Protein AF-A7RJ99-F1 (afdb_monomer_lite)

pLDDT: mean 75.1, std 18.75, range [33.06, 98.44]

Structure (mmCIF, N/CA/C/O backbone):
data_AF-A7RJ99-F1
#
_entry.id   AF-A7RJ99-F1
#
loop_
_atom_site.group_PDB
_atom_site.id
_atom_site.type_symbol
_atom_site.label_atom_id
_atom_site.label_alt_id
_atom_site.label_comp_id
_atom_site.label_asym_id
_atom_site.label_entity_id
_atom_site.label_seq_id
_atom_site.pdbx_PDB_ins_code
_atom_site.Cartn_x
_atom_site.Cartn_y
_atom_site.Cartn_z
_atom_site.occupancy
_atom_site.B_iso_or_equiv
_atom_site.auth_seq_id
_atom_site.auth_comp_id
_atom_site.auth_asym_id
_atom_site.auth_atom_id
_atom_site.pdbx_PDB_model_num
ATOM 1 N N . MET A 1 1 ? 39.517 -3.149 -23.459 1.00 53.41 1 MET A N 1
ATOM 2 C CA . MET A 1 1 ? 39.182 -4.092 -22.369 1.00 53.41 1 MET A CA 1
ATOM 3 C C . MET A 1 1 ? 38.820 -3.338 -21.094 1.00 53.41 1 MET A C 1
ATOM 5 O O . MET A 1 1 ? 37.701 -3.529 -20.648 1.00 53.41 1 MET A O 1
ATOM 9 N N . ALA A 1 2 ? 39.640 -2.380 -20.640 1.00 52.75 2 ALA A N 1
ATOM 10 C CA . ALA A 1 2 ? 39.378 -1.543 -19.456 1.00 52.75 2 ALA A CA 1
ATOM 11 C C . ALA A 1 2 ? 37.960 -0.922 -19.361 1.00 52.75 2 ALA A C 1
ATOM 13 O O . ALA A 1 2 ? 37.293 -1.088 -18.353 1.00 52.75 2 ALA A O 1
ATOM 14 N N . GLN A 1 3 ? 37.424 -0.315 -20.432 1.00 50.78 3 GLN A N 1
ATOM 15 C CA . GLN A 1 3 ? 36.063 0.264 -20.407 1.00 50.78 3 GLN A CA 1
ATOM 16 C C . GLN A 1 3 ? 34.930 -0.765 -20.209 1.00 50.78 3 GLN A C 1
ATOM 18 O O . GLN A 1 3 ? 33.872 -0.420 -19.690 1.00 50.78 3 GLN A O 1
ATOM 23 N N . LYS A 1 4 ? 35.125 -2.026 -20.626 1.00 51.34 4 LYS A N 1
ATOM 24 C CA . LYS A 1 4 ? 34.137 -3.099 -20.410 1.00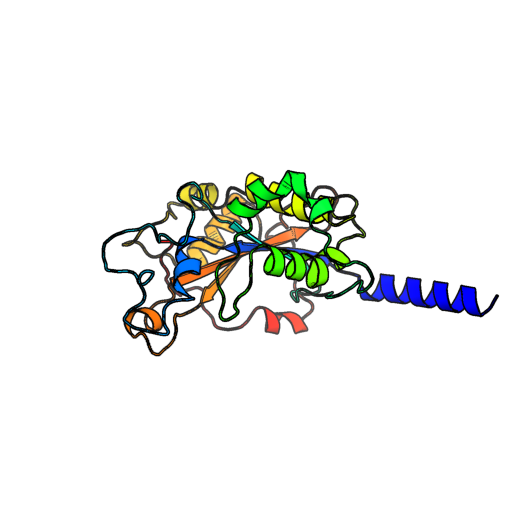 51.34 4 LYS A CA 1
ATOM 25 C C . LYS A 1 4 ? 34.229 -3.664 -18.990 1.00 51.34 4 LYS A C 1
ATOM 27 O O . LYS A 1 4 ? 33.196 -4.003 -18.426 1.00 51.34 4 LYS A O 1
ATOM 32 N N . GLU A 1 5 ? 35.429 -3.726 -18.415 1.00 52.91 5 GLU A N 1
ATOM 33 C CA . GLU A 1 5 ? 35.635 -4.089 -17.006 1.00 52.91 5 GLU A CA 1
ATOM 34 C C . GLU A 1 5 ? 35.099 -3.015 -16.057 1.00 52.91 5 GLU A C 1
ATOM 36 O O . GLU A 1 5 ? 34.458 -3.358 -15.071 1.00 52.91 5 GLU A O 1
ATOM 41 N N . ASP A 1 6 ? 35.259 -1.729 -16.378 1.00 62.94 6 ASP A N 1
ATOM 42 C CA . ASP A 1 6 ? 34.694 -0.634 -15.580 1.00 62.94 6 ASP A CA 1
ATOM 43 C C . ASP A 1 6 ? 33.160 -0.643 -15.598 1.00 62.94 6 ASP A C 1
ATOM 45 O O . ASP A 1 6 ? 32.528 -0.525 -14.549 1.00 62.94 6 ASP A O 1
ATOM 49 N N . ALA A 1 7 ? 32.544 -0.865 -16.765 1.00 55.44 7 ALA A N 1
ATOM 50 C CA . ALA A 1 7 ? 31.091 -1.002 -16.877 1.00 55.44 7 ALA A CA 1
ATOM 51 C C . ALA A 1 7 ? 30.565 -2.243 -16.133 1.00 55.44 7 ALA A C 1
ATOM 53 O O . ALA A 1 7 ? 29.539 -2.172 -15.456 1.00 55.44 7 ALA A O 1
ATOM 54 N N . PHE A 1 8 ? 31.283 -3.366 -16.213 1.00 63.97 8 PHE A N 1
ATOM 55 C CA . PHE A 1 8 ? 30.951 -4.588 -15.482 1.00 63.97 8 PHE A CA 1
ATOM 56 C C . PHE A 1 8 ? 31.076 -4.391 -13.965 1.00 63.97 8 PHE A C 1
ATOM 58 O O . PHE A 1 8 ? 30.149 -4.701 -13.226 1.00 63.97 8 PHE A O 1
ATOM 65 N N . ASN A 1 9 ? 32.162 -3.784 -13.489 1.00 56.41 9 ASN A N 1
ATOM 66 C CA . ASN A 1 9 ? 32.371 -3.506 -12.069 1.00 56.41 9 ASN A CA 1
ATOM 67 C C . ASN A 1 9 ? 31.375 -2.471 -11.522 1.00 56.41 9 ASN A C 1
ATOM 69 O O . ASN A 1 9 ? 30.935 -2.589 -10.380 1.00 56.41 9 ASN A O 1
ATOM 73 N N . MET A 1 10 ? 30.974 -1.485 -12.328 1.00 57.19 10 MET A N 1
ATOM 74 C CA . MET A 1 10 ? 29.911 -0.540 -11.977 1.00 57.19 10 MET A CA 1
ATOM 75 C C . MET A 1 10 ? 28.544 -1.235 -11.892 1.00 57.19 10 MET A C 1
ATOM 77 O O . MET A 1 10 ? 27.772 -0.956 -10.976 1.00 57.19 10 MET A O 1
ATOM 81 N N . HIS A 1 11 ? 28.269 -2.189 -12.787 1.00 56.75 11 HIS A N 1
ATOM 82 C CA . HIS A 1 11 ? 27.070 -3.024 -12.735 1.00 56.75 11 HIS A CA 1
ATOM 83 C C . HIS A 1 11 ? 27.046 -3.926 -11.490 1.00 56.75 11 HIS A C 1
ATOM 85 O O . HIS A 1 11 ? 26.038 -3.964 -10.793 1.00 56.75 11 HIS A O 1
ATOM 91 N N . ILE A 1 12 ? 28.163 -4.574 -11.137 1.00 56.34 12 ILE A N 1
ATOM 92 C CA . ILE A 1 12 ? 28.269 -5.383 -9.912 1.00 56.34 12 ILE A CA 1
ATOM 93 C C . ILE A 1 12 ? 28.088 -4.523 -8.651 1.00 56.34 12 ILE A C 1
ATOM 95 O O . ILE A 1 12 ? 27.330 -4.903 -7.764 1.00 56.34 12 ILE A O 1
ATOM 99 N N . ARG A 1 13 ? 28.696 -3.330 -8.584 1.00 55.78 13 ARG A N 1
ATOM 100 C CA . ARG A 1 13 ? 28.506 -2.398 -7.453 1.00 55.78 13 ARG A CA 1
ATOM 101 C C . ARG A 1 13 ? 27.066 -1.902 -7.335 1.00 55.78 13 ARG A C 1
ATOM 103 O O . ARG A 1 13 ? 26.570 -1.771 -6.222 1.00 55.78 13 ARG A O 1
ATOM 110 N N . SER A 1 14 ? 26.397 -1.669 -8.464 1.00 56.09 14 SER A N 1
ATOM 111 C CA . SER A 1 14 ? 24.962 -1.369 -8.505 1.00 56.09 14 SER A CA 1
ATOM 112 C C . SER A 1 14 ? 24.141 -2.545 -7.962 1.00 56.09 14 SER A C 1
ATOM 114 O O . SER A 1 14 ? 23.307 -2.367 -7.084 1.00 56.09 14 SER A O 1
ATOM 116 N N . LEU A 1 15 ? 24.415 -3.781 -8.383 1.00 55.66 15 LEU A N 1
ATOM 117 C CA . LEU A 1 15 ? 23.724 -4.963 -7.849 1.00 55.66 15 LEU A CA 1
ATOM 118 C C . LEU A 1 15 ? 23.954 -5.160 -6.338 1.00 55.66 15 LEU A C 1
ATOM 120 O O . LEU A 1 15 ? 23.058 -5.617 -5.631 1.00 55.66 15 LEU A O 1
ATOM 124 N N . GLU A 1 16 ? 25.126 -4.791 -5.816 1.00 57.44 16 GLU A N 1
ATOM 125 C CA . GLU A 1 16 ? 25.418 -4.841 -4.379 1.00 57.44 16 GLU A CA 1
ATOM 126 C C . GLU A 1 16 ? 24.746 -3.719 -3.575 1.00 57.44 16 GLU A C 1
ATOM 128 O O . GLU A 1 16 ? 24.306 -3.979 -2.453 1.00 57.44 16 GLU A O 1
ATOM 133 N N . SER A 1 17 ? 24.600 -2.511 -4.136 1.00 55.28 17 SER A N 1
ATOM 134 C CA . SER A 1 17 ? 23.873 -1.401 -3.495 1.00 55.28 17 SER A CA 1
ATOM 135 C C . SER A 1 17 ? 22.357 -1.602 -3.461 1.00 55.28 17 SER A C 1
ATOM 137 O O . SER A 1 17 ? 21.668 -0.915 -2.713 1.00 55.28 17 SER A O 1
ATOM 139 N N . HIS A 1 18 ? 21.839 -2.549 -4.247 1.00 64.44 18 HIS A N 1
ATOM 140 C CA . HIS A 1 18 ? 20.417 -2.874 -4.322 1.00 64.44 18 HIS A CA 1
ATOM 141 C C . HIS A 1 18 ? 20.026 -4.127 -3.530 1.00 64.44 18 HIS A C 1
ATOM 143 O O . HIS A 1 18 ? 18.952 -4.676 -3.742 1.00 64.44 18 HIS A O 1
ATOM 149 N N . LYS A 1 19 ? 20.866 -4.615 -2.609 1.00 79.88 19 LYS A N 1
ATOM 150 C CA . LYS A 1 19 ? 20.480 -5.738 -1.744 1.00 79.88 19 LYS A CA 1
ATOM 151 C C . LYS A 1 19 ? 19.449 -5.291 -0.706 1.00 79.88 19 LYS A C 1
ATOM 153 O O . LYS A 1 19 ? 19.743 -4.421 0.103 1.00 79.88 19 LYS A O 1
ATOM 158 N N . TRP A 1 20 ? 18.289 -5.943 -0.707 1.00 87.19 20 TRP A N 1
ATOM 159 C CA . TRP A 1 20 ? 17.203 -5.754 0.260 1.00 87.19 20 TRP A CA 1
ATOM 160 C C . TRP A 1 20 ? 16.723 -7.075 0.863 1.00 87.19 20 TRP A C 1
ATOM 162 O O . TRP A 1 20 ? 16.973 -8.143 0.306 1.00 87.19 20 TRP A O 1
ATOM 172 N N . ASP A 1 21 ? 16.074 -7.023 2.024 1.00 82.25 21 ASP A N 1
ATOM 173 C CA . ASP A 1 21 ? 15.821 -8.214 2.848 1.00 82.25 21 ASP A CA 1
ATOM 174 C C . ASP A 1 21 ? 14.373 -8.717 2.704 1.00 82.25 21 ASP A C 1
ATOM 176 O O . ASP A 1 21 ? 14.123 -9.918 2.583 1.00 82.25 21 ASP A O 1
ATOM 180 N N . TYR A 1 22 ? 13.414 -7.794 2.648 1.00 85.81 22 TYR A N 1
ATOM 181 C CA . TYR A 1 22 ? 11.978 -8.074 2.585 1.00 85.81 22 TYR A CA 1
ATOM 182 C C . TYR A 1 22 ? 11.221 -6.922 1.918 1.00 85.81 22 TYR A C 1
ATOM 184 O O . TYR A 1 22 ? 11.762 -5.831 1.737 1.00 85.81 22 TYR A O 1
ATOM 192 N N . PHE A 1 23 ? 9.956 -7.147 1.565 1.00 89.38 23 PHE A N 1
ATOM 193 C CA . PHE A 1 23 ? 9.059 -6.058 1.198 1.00 89.38 23 PHE A CA 1
ATOM 194 C C . PHE A 1 23 ? 8.279 -5.561 2.410 1.00 89.38 23 PHE A C 1
ATOM 196 O O . PHE A 1 23 ? 7.744 -6.355 3.188 1.00 89.38 23 PHE A O 1
ATOM 203 N N . VAL A 1 24 ? 8.116 -4.246 2.507 1.00 89.75 24 VAL A N 1
ATOM 204 C CA . VAL A 1 24 ? 6.994 -3.648 3.230 1.00 89.75 24 VAL A CA 1
ATOM 205 C C . VAL A 1 24 ? 5.822 -3.543 2.261 1.00 89.75 24 VAL A C 1
ATOM 207 O O . VAL A 1 24 ? 5.891 -2.853 1.246 1.00 89.75 24 VAL A O 1
ATOM 210 N N . PHE A 1 25 ? 4.746 -4.251 2.578 1.00 91.50 25 PHE A N 1
ATOM 211 C CA . PHE A 1 25 ? 3.479 -4.208 1.866 1.00 91.50 25 PHE A CA 1
ATOM 212 C C . PHE A 1 25 ? 2.500 -3.321 2.624 1.00 91.50 25 PHE A C 1
ATOM 214 O O . PHE A 1 25 ? 2.010 -3.685 3.695 1.00 91.50 25 PHE A O 1
ATOM 221 N N . SER A 1 26 ? 2.255 -2.132 2.087 1.00 89.75 26 SER A N 1
ATOM 222 C CA . SER A 1 26 ? 1.525 -1.068 2.765 1.00 89.75 26 SER A CA 1
ATOM 223 C C . SER A 1 26 ? 0.136 -0.894 2.156 1.00 89.75 26 SER A C 1
ATOM 225 O O . SER A 1 26 ? -0.024 -0.871 0.933 1.00 89.75 26 SER A O 1
ATOM 227 N N . GLN A 1 27 ? -0.877 -0.799 3.016 1.00 90.62 27 GLN A N 1
ATOM 228 C CA . GLN A 1 27 ? -2.284 -0.678 2.650 1.00 90.62 27 GLN A CA 1
ATOM 229 C C . GLN A 1 27 ? -2.961 0.457 3.428 1.00 90.62 27 GLN A C 1
ATOM 231 O O . GLN A 1 27 ? -2.702 0.659 4.617 1.00 90.62 27 GLN A O 1
ATOM 236 N N . TRP A 1 28 ? -3.875 1.159 2.762 1.00 84.88 28 TRP A N 1
ATOM 237 C CA . TRP A 1 28 ? -4.718 2.207 3.332 1.00 84.88 28 TRP A CA 1
ATOM 238 C C . TRP A 1 28 ? -6.148 1.736 3.505 1.00 84.88 28 TRP A C 1
ATOM 240 O O . TRP A 1 28 ? -6.634 0.893 2.750 1.00 84.88 28 TRP A O 1
ATOM 250 N N . TRP A 1 29 ? -6.835 2.344 4.465 1.00 84.88 29 TRP A N 1
ATOM 251 C CA . TRP A 1 29 ? -8.284 2.369 4.472 1.00 84.88 29 TRP A CA 1
ATOM 252 C C . TRP A 1 29 ? -8.771 3.606 3.689 1.00 84.88 29 TRP A C 1
ATOM 254 O O . TRP A 1 29 ? -8.568 4.732 4.156 1.00 84.88 29 TRP A O 1
ATOM 264 N N . PRO A 1 30 ? -9.391 3.429 2.505 1.00 81.25 30 PRO A N 1
ATOM 265 C CA . PRO A 1 30 ? -9.805 4.517 1.614 1.00 81.25 30 PRO A CA 1
ATOM 266 C C . PRO A 1 30 ? -10.570 5.661 2.276 1.00 81.25 30 PRO A C 1
ATOM 268 O O . PRO A 1 30 ? -10.277 6.832 2.031 1.00 81.25 30 PRO A O 1
ATOM 271 N N . GLN A 1 31 ? -11.540 5.330 3.133 1.00 76.94 31 GLN A N 1
ATOM 272 C CA . GLN A 1 31 ? -12.421 6.328 3.742 1.00 76.94 31 GLN A CA 1
ATOM 273 C C . GLN A 1 31 ? -11.646 7.261 4.669 1.00 76.94 31 GLN A C 1
ATOM 275 O O . GLN A 1 31 ? -11.878 8.468 4.662 1.00 76.94 31 GLN A O 1
ATOM 280 N N . SER A 1 32 ? -10.664 6.726 5.397 1.00 72.25 32 SER A N 1
ATOM 281 C CA . SER A 1 32 ? -9.770 7.536 6.215 1.00 72.25 32 SER A CA 1
ATOM 282 C C . SER A 1 32 ? -8.890 8.451 5.365 1.00 72.25 32 SER A C 1
ATOM 284 O O . SER A 1 32 ? -8.652 9.597 5.737 1.00 72.25 32 SER A O 1
ATOM 286 N N . GLN A 1 33 ? -8.360 7.966 4.238 1.00 71.50 33 GLN A N 1
ATOM 287 C CA . GLN A 1 33 ? -7.415 8.733 3.416 1.00 71.50 33 GLN A CA 1
ATOM 288 C C . GLN A 1 33 ? -8.087 9.931 2.737 1.00 71.50 33 GLN A C 1
ATOM 290 O O . GLN A 1 33 ? -7.519 11.021 2.670 1.00 71.50 33 GLN A O 1
ATOM 295 N N . CYS A 1 34 ? -9.346 9.747 2.344 1.00 67.00 34 CYS A N 1
ATOM 296 C CA . CYS A 1 34 ? -10.254 10.794 1.892 1.00 67.00 34 CYS A CA 1
ATOM 297 C C . CYS A 1 34 ? -10.365 11.999 2.844 1.00 67.00 34 CYS A C 1
ATOM 299 O O . CYS A 1 34 ? -10.624 13.118 2.401 1.00 67.00 34 CYS A O 1
ATOM 301 N N . TYR A 1 35 ? -10.117 11.795 4.138 1.00 59.72 35 TYR A N 1
ATOM 302 C CA . TYR A 1 35 ? -10.168 12.838 5.154 1.00 59.72 35 TYR A CA 1
ATOM 303 C C . TYR A 1 35 ? -9.055 13.895 4.972 1.00 59.72 35 TYR A C 1
ATOM 305 O O . TYR A 1 35 ? -9.279 15.096 5.139 1.00 59.72 35 TYR A O 1
ATOM 313 N N . TYR A 1 36 ? -7.836 13.475 4.615 1.00 53.66 36 TYR A N 1
ATOM 314 C CA . TYR A 1 36 ? -6.621 14.280 4.819 1.00 53.66 36 TYR A CA 1
ATOM 315 C C . TYR A 1 36 ? -6.455 15.464 3.846 1.00 53.66 36 TYR A C 1
ATOM 317 O O . TYR A 1 36 ? -5.706 16.399 4.132 1.00 53.66 36 TYR A O 1
ATOM 325 N N . ARG A 1 37 ? -7.195 15.491 2.731 1.00 51.50 37 ARG A N 1
ATOM 326 C CA . ARG A 1 37 ? -7.186 16.625 1.792 1.00 51.50 37 ARG A CA 1
ATOM 327 C C . ARG A 1 37 ? -7.903 17.868 2.342 1.00 51.50 37 ARG A C 1
ATOM 329 O O . ARG A 1 37 ? -7.509 18.993 2.040 1.00 51.50 37 ARG A O 1
ATOM 336 N N . ASN A 1 38 ? -8.944 17.689 3.156 1.00 50.09 38 ASN A N 1
ATOM 337 C CA . ASN A 1 38 ? -10.028 18.680 3.251 1.00 50.09 38 ASN A CA 1
ATOM 338 C C . ASN A 1 38 ? -10.002 19.555 4.518 1.00 50.09 38 ASN A C 1
ATOM 340 O O . ASN A 1 38 ? -10.947 20.291 4.783 1.00 50.09 38 ASN A O 1
ATOM 344 N N . GLY A 1 39 ? -8.912 19.536 5.291 1.00 46.97 39 GLY A N 1
ATOM 345 C CA . GLY A 1 39 ? -8.765 20.362 6.500 1.00 46.97 39 GLY A CA 1
ATOM 346 C C . GLY A 1 39 ? -8.304 21.809 6.257 1.00 46.97 39 GLY A C 1
ATOM 347 O O . GLY A 1 39 ? -7.940 22.494 7.213 1.00 46.97 39 GLY A O 1
ATOM 348 N N . GLN A 1 40 ? -8.237 22.276 5.000 1.00 45.47 40 GLN A N 1
ATOM 349 C CA . GLN A 1 40 ? -7.699 23.608 4.671 1.00 45.47 40 GLN A CA 1
ATOM 350 C C . GLN A 1 40 ? -8.763 24.707 4.518 1.00 45.47 40 GLN A C 1
ATOM 352 O O . GLN A 1 40 ? -8.441 25.872 4.756 1.00 45.47 40 GLN A O 1
ATOM 357 N N . THR A 1 41 ? -10.017 24.378 4.185 1.00 49.38 41 THR A N 1
ATOM 358 C CA . THR A 1 41 ? -11.104 25.366 4.027 1.00 49.38 41 THR A CA 1
ATOM 359 C C . THR A 1 41 ? -12.437 24.826 4.543 1.00 49.38 41 THR A C 1
ATOM 361 O O . THR A 1 41 ? -12.797 23.692 4.243 1.00 49.38 41 THR A O 1
ATOM 364 N N . MET A 1 42 ? -13.200 25.644 5.281 1.00 48.53 42 MET A N 1
ATOM 365 C CA . MET A 1 42 ? -14.490 25.234 5.862 1.00 48.53 42 MET A CA 1
ATOM 366 C C . MET A 1 42 ? -15.598 24.949 4.832 1.00 48.53 42 MET A C 1
ATOM 368 O O . MET A 1 42 ? -16.554 24.266 5.196 1.00 48.53 42 MET A O 1
ATOM 372 N N . ASP A 1 43 ? -15.436 25.414 3.589 1.00 50.19 43 ASP A N 1
ATOM 373 C CA . ASP A 1 43 ? -16.423 25.355 2.497 1.00 50.19 43 ASP A CA 1
ATOM 374 C C . ASP A 1 43 ? -16.248 24.150 1.551 1.00 50.19 43 ASP A C 1
ATOM 376 O O . ASP A 1 43 ? -16.804 24.131 0.451 1.00 50.19 43 ASP A O 1
ATOM 380 N N . ASP A 1 44 ? -15.447 23.146 1.923 1.00 52.16 44 ASP A N 1
ATOM 381 C CA . ASP A 1 44 ? -15.183 22.024 1.020 1.00 52.16 44 ASP A CA 1
ATOM 382 C C . ASP A 1 44 ? -16.331 21.000 1.017 1.00 52.16 44 ASP A C 1
ATOM 384 O O . ASP A 1 44 ? -16.715 20.456 2.052 1.00 52.16 44 ASP A O 1
ATOM 388 N N . LYS A 1 45 ? -16.842 20.683 -0.177 1.00 47.56 45 LYS A N 1
ATOM 389 C CA . LYS A 1 45 ? -17.933 19.721 -0.410 1.00 47.56 45 LYS A CA 1
ATOM 390 C C . LYS A 1 45 ? -17.589 18.279 -0.019 1.00 47.56 45 LYS A C 1
ATOM 392 O O . LYS A 1 45 ? -18.474 17.436 0.028 1.00 47.56 45 LYS A O 1
ATOM 397 N N . TRP A 1 46 ? -16.310 18.000 0.221 1.00 47.00 46 TRP A N 1
ATOM 398 C CA . TRP A 1 46 ? -15.793 16.697 0.651 1.00 47.00 46 TRP A CA 1
ATOM 399 C C . TRP A 1 46 ? -15.478 16.656 2.156 1.00 47.00 46 TRP A C 1
ATOM 401 O O . TRP A 1 46 ? -14.893 15.691 2.650 1.00 47.00 46 TRP A O 1
ATOM 411 N N . ARG A 1 47 ? -15.814 17.725 2.891 1.00 48.56 47 ARG A N 1
ATOM 412 C CA . ARG A 1 47 ? -15.800 17.752 4.352 1.00 48.56 47 ARG A CA 1
ATOM 413 C C . ARG A 1 47 ? -16.955 16.896 4.860 1.00 48.56 47 ARG A C 1
ATOM 415 O O . ARG A 1 47 ? -18.075 17.015 4.370 1.00 48.56 47 ARG A O 1
ATOM 422 N N . PHE A 1 48 ? -16.687 16.067 5.864 1.00 48.06 48 PHE A N 1
ATOM 423 C CA . PHE A 1 48 ? -17.709 15.265 6.526 1.00 48.06 48 PHE A CA 1
ATOM 424 C C . PHE A 1 48 ? -18.779 16.196 7.117 1.00 48.06 48 PHE A C 1
ATOM 426 O O . PHE A 1 48 ? -18.583 16.817 8.163 1.00 48.06 48 PHE A O 1
ATOM 433 N N . THR A 1 49 ? -19.912 16.332 6.431 1.00 45.09 49 THR A N 1
ATOM 434 C CA . THR A 1 49 ? -21.118 16.925 7.005 1.00 45.09 49 THR A CA 1
ATOM 435 C C . THR A 1 49 ? -21.814 15.793 7.742 1.00 45.09 49 THR A C 1
ATOM 437 O O . THR A 1 49 ? -22.566 15.027 7.160 1.00 45.09 49 THR A O 1
ATOM 440 N N . SER A 1 50 ? -21.405 15.601 9.000 1.00 46.66 50 SER A N 1
ATOM 441 C CA . SER A 1 50 ? -22.003 14.718 10.013 1.00 46.66 50 SER A CA 1
ATOM 442 C C . SER A 1 50 ? -23.215 13.896 9.534 1.00 46.66 50 SER A C 1
ATOM 444 O O . SER A 1 50 ? -24.334 14.413 9.530 1.00 46.66 50 SER A O 1
ATOM 446 N N . GLY A 1 51 ? -22.999 12.626 9.164 1.00 47.12 51 GLY A N 1
ATOM 447 C CA . GLY A 1 51 ? -24.103 11.674 8.986 1.00 47.12 51 GLY A CA 1
ATOM 448 C C . GLY A 1 51 ? -23.923 10.521 7.994 1.00 47.12 51 GLY A C 1
ATOM 449 O O . GLY A 1 51 ? -24.818 9.684 7.939 1.00 47.12 51 GLY A O 1
ATOM 450 N N . ASN A 1 52 ? -22.835 10.441 7.217 1.00 47.94 52 ASN A N 1
ATOM 451 C CA . ASN A 1 52 ? -22.667 9.380 6.213 1.00 47.94 52 ASN A CA 1
ATOM 452 C C . ASN A 1 52 ? -21.283 8.719 6.277 1.00 47.94 52 ASN A C 1
ATOM 454 O O . ASN A 1 52 ? -20.283 9.370 6.005 1.00 47.94 52 ASN A O 1
ATOM 458 N N . ALA A 1 53 ? -21.238 7.407 6.524 1.00 49.47 53 ALA A N 1
ATOM 459 C CA . ALA A 1 53 ? -20.018 6.587 6.600 1.00 49.47 53 ALA A CA 1
ATOM 460 C C . ALA A 1 53 ? -19.248 6.428 5.264 1.00 49.47 53 ALA A C 1
ATOM 462 O O . ALA A 1 53 ? -18.249 5.716 5.189 1.00 49.47 53 ALA A O 1
ATOM 463 N N . ARG A 1 54 ? -19.716 7.040 4.167 1.00 57.25 54 ARG A N 1
ATOM 464 C CA . ARG A 1 54 ? -19.067 6.977 2.849 1.00 57.25 54 ARG A CA 1
ATOM 465 C C . ARG A 1 54 ? -18.715 8.375 2.374 1.00 57.25 54 ARG A C 1
ATOM 467 O O . ARG A 1 54 ? -19.601 9.185 2.124 1.00 57.25 54 ARG A O 1
ATOM 474 N N . ASN A 1 55 ? -17.420 8.621 2.210 1.00 62.19 55 ASN A N 1
ATOM 475 C CA . ASN A 1 55 ? -16.916 9.822 1.570 1.00 62.19 55 ASN A CA 1
ATOM 476 C C . ASN A 1 55 ? -17.035 9.671 0.052 1.00 62.19 55 ASN A C 1
ATOM 478 O O . ASN A 1 55 ? -16.507 8.717 -0.518 1.00 62.19 55 ASN A O 1
ATOM 482 N N . ASP A 1 56 ? -17.648 10.651 -0.610 1.00 65.12 56 ASP A N 1
ATOM 483 C CA . ASP A 1 56 ? -17.859 10.643 -2.065 1.00 65.12 56 ASP A CA 1
ATOM 484 C C . ASP A 1 56 ? -16.536 10.599 -2.875 1.00 65.12 56 ASP A C 1
ATOM 486 O O . ASP A 1 56 ? -16.552 10.409 -4.091 1.00 65.12 56 ASP A O 1
ATOM 490 N N . CYS A 1 57 ? -15.378 10.812 -2.234 1.00 70.50 57 CYS A N 1
ATOM 491 C CA . CYS A 1 57 ? -14.058 10.706 -2.863 1.00 70.50 57 CYS A CA 1
ATOM 492 C C . CYS A 1 57 ? -13.509 9.271 -2.928 1.00 70.50 57 CYS A C 1
ATOM 494 O O . CYS A 1 57 ? -12.473 9.058 -3.558 1.00 70.50 57 CYS A O 1
ATOM 496 N N . VAL A 1 58 ? -14.185 8.295 -2.311 1.00 77.31 58 VAL A N 1
ATOM 497 C CA . VAL A 1 58 ? -13.926 6.867 -2.525 1.00 77.31 58 VAL A CA 1
ATOM 498 C C . VAL A 1 58 ? -14.960 6.334 -3.522 1.00 77.31 58 VAL A C 1
ATOM 500 O O . VAL A 1 58 ? -16.158 6.490 -3.275 1.00 77.31 58 VAL A O 1
ATOM 503 N N . PRO A 1 59 ? -14.551 5.673 -4.621 1.00 79.19 59 PRO A N 1
ATOM 504 C CA . PRO A 1 59 ? -15.497 5.012 -5.517 1.00 79.19 59 PRO A CA 1
ATOM 505 C C . PRO A 1 59 ? -16.403 4.021 -4.767 1.00 79.19 59 PRO A C 1
ATOM 507 O O . PRO A 1 59 ? -15.951 3.288 -3.889 1.00 79.19 59 PRO A O 1
ATOM 510 N N . ALA A 1 60 ? -17.698 3.995 -5.098 1.00 78.06 60 ALA A N 1
ATOM 511 C CA . ALA A 1 60 ? -18.709 3.260 -4.327 1.00 78.06 60 ALA A CA 1
ATOM 512 C C . ALA A 1 60 ? -18.507 1.730 -4.300 1.00 78.06 60 ALA A C 1
ATOM 514 O O . ALA A 1 60 ? -19.019 1.054 -3.404 1.00 78.06 60 ALA A O 1
ATOM 515 N N . ASP A 1 61 ? -17.786 1.190 -5.280 1.00 82.12 61 ASP A N 1
ATOM 516 C CA . ASP A 1 61 ? -17.402 -0.216 -5.413 1.00 82.12 61 ASP A CA 1
ATOM 517 C C . ASP A 1 61 ? -16.138 -0.580 -4.609 1.00 82.12 61 ASP A C 1
ATOM 519 O O . ASP A 1 61 ? -15.834 -1.762 -4.424 1.00 82.12 61 ASP A O 1
ATOM 523 N N . VAL A 1 62 ? -15.424 0.409 -4.063 1.00 85.19 62 VAL A N 1
ATOM 524 C CA . VAL A 1 62 ? -14.258 0.197 -3.202 1.00 85.19 62 VAL A CA 1
ATOM 525 C C . VAL A 1 62 ? -14.705 0.070 -1.748 1.00 85.19 62 VAL A C 1
ATOM 527 O O . VAL A 1 62 ? -14.926 1.046 -1.034 1.00 85.19 62 VAL A O 1
ATOM 530 N N . THR A 1 63 ? -14.811 -1.176 -1.287 1.00 85.88 63 THR A N 1
ATOM 531 C CA . THR A 1 63 ? -15.302 -1.506 0.063 1.00 85.88 63 THR A CA 1
ATOM 532 C C . THR A 1 63 ? -14.262 -2.192 0.951 1.00 85.88 63 THR A C 1
ATOM 534 O O . THR A 1 63 ? -14.619 -2.866 1.914 1.00 85.88 63 THR A O 1
ATOM 537 N N . THR A 1 64 ? -12.976 -2.122 0.606 1.00 89.25 64 THR A N 1
ATOM 538 C CA . THR A 1 64 ? -11.896 -2.779 1.359 1.00 89.25 64 THR A CA 1
ATOM 539 C C . THR A 1 64 ? -10.616 -1.948 1.321 1.00 89.25 64 THR A C 1
ATOM 541 O O . THR A 1 64 ? -10.513 -0.993 0.559 1.00 89.25 64 THR A O 1
ATOM 544 N N . TRP A 1 65 ? -9.631 -2.350 2.123 1.00 90.50 65 TRP A N 1
ATOM 545 C CA . TRP A 1 65 ? -8.280 -1.798 2.125 1.00 90.50 65 TRP A CA 1
ATOM 546 C C . TRP A 1 65 ? -7.655 -1.797 0.722 1.00 90.50 65 TRP A C 1
ATOM 548 O O . TRP A 1 65 ? -7.708 -2.810 0.014 1.00 90.50 65 TRP A O 1
ATOM 558 N N . THR A 1 66 ? -7.044 -0.676 0.351 1.00 90.62 66 THR A N 1
ATOM 559 C CA . THR A 1 66 ? -6.364 -0.451 -0.932 1.00 90.62 66 THR A CA 1
ATOM 560 C C . THR A 1 66 ? -4.856 -0.388 -0.743 1.00 90.62 66 THR A C 1
ATOM 562 O O . THR A 1 66 ? -4.354 -0.195 0.360 1.00 90.62 66 THR A O 1
ATOM 565 N N . LEU A 1 67 ? -4.115 -0.560 -1.826 1.00 92.19 67 LEU A N 1
ATOM 566 C CA . LEU A 1 67 ? -2.670 -0.441 -1.885 1.00 92.19 67 LEU A CA 1
ATOM 567 C C . LEU A 1 67 ? -2.219 0.982 -1.580 1.00 92.19 67 LEU A C 1
ATOM 569 O O . LEU A 1 67 ? -2.755 1.953 -2.111 1.00 92.19 67 LEU A O 1
ATOM 573 N N . HIS A 1 68 ? -1.179 1.072 -0.759 1.00 88.88 68 HIS A N 1
ATOM 574 C CA . HIS A 1 68 ? -0.280 2.211 -0.756 1.00 88.88 68 HIS A CA 1
ATOM 575 C C . HIS A 1 68 ? 0.944 1.940 -1.623 1.00 88.88 68 HIS A C 1
ATOM 577 O O . HIS A 1 68 ? 1.316 2.794 -2.422 1.00 88.88 68 HIS A O 1
ATOM 583 N N . GLY A 1 69 ? 1.567 0.773 -1.420 1.00 91.81 69 GLY A N 1
ATOM 584 C CA . GLY A 1 69 ? 2.910 0.516 -1.910 1.00 91.81 69 GLY A CA 1
ATOM 585 C C . GLY A 1 69 ? 3.449 -0.875 -1.594 1.00 91.81 69 GLY A C 1
ATOM 586 O O . GLY A 1 69 ? 3.016 -1.535 -0.643 1.00 91.81 69 GLY A O 1
ATOM 587 N N . LEU A 1 70 ? 4.410 -1.306 -2.411 1.00 94.62 70 LEU A N 1
ATOM 588 C CA . LEU A 1 70 ? 5.175 -2.541 -2.250 1.00 94.62 70 LEU A CA 1
ATOM 589 C C . LEU A 1 70 ? 6.668 -2.198 -2.304 1.00 94.62 70 LEU A C 1
ATOM 591 O O . LEU A 1 70 ? 7.223 -1.974 -3.380 1.00 94.62 70 LEU A O 1
ATOM 595 N N . TRP A 1 71 ? 7.317 -2.111 -1.146 1.00 94.38 71 TRP A N 1
ATOM 596 C CA . TRP A 1 71 ? 8.619 -1.450 -1.033 1.00 9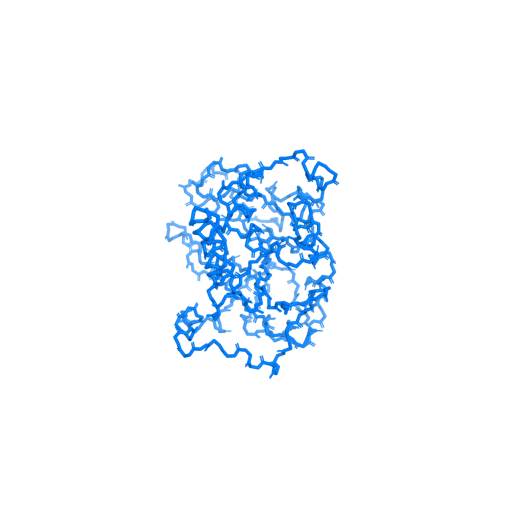4.38 71 TRP A CA 1
ATOM 597 C C . TRP A 1 71 ? 9.727 -2.413 -0.619 1.00 94.38 71 TRP A C 1
ATOM 599 O O . TRP A 1 71 ? 9.687 -2.920 0.507 1.00 94.38 71 TRP A O 1
ATOM 609 N N . PRO A 1 72 ? 10.739 -2.645 -1.473 1.00 92.69 72 PRO A N 1
ATOM 610 C CA . PRO A 1 72 ? 12.007 -3.224 -1.044 1.00 92.69 72 PRO A CA 1
ATOM 611 C C . PRO A 1 72 ? 12.525 -2.507 0.203 1.00 92.69 72 PRO A C 1
ATOM 613 O O . PRO A 1 72 ? 12.472 -1.279 0.282 1.00 92.69 72 PRO A O 1
ATOM 616 N N . THR A 1 73 ? 12.923 -3.275 1.213 1.00 87.62 73 THR A N 1
ATOM 617 C CA . THR A 1 73 ? 13.274 -2.746 2.532 1.00 87.62 73 THR A CA 1
ATOM 618 C C . THR A 1 73 ? 14.530 -3.425 3.073 1.00 87.62 73 THR A C 1
ATOM 620 O O . THR A 1 73 ? 14.670 -4.651 3.024 1.00 87.62 73 THR A O 1
ATOM 623 N N . VAL A 1 74 ? 15.433 -2.617 3.632 1.00 84.62 74 VAL A N 1
ATOM 624 C CA . VAL A 1 74 ? 16.642 -3.040 4.352 1.00 84.62 74 VAL A CA 1
ATOM 625 C C . VAL A 1 74 ? 16.556 -2.520 5.769 1.00 84.62 74 VAL A C 1
ATOM 627 O O . VAL A 1 74 ? 16.424 -1.313 5.978 1.00 84.62 74 VAL A O 1
ATOM 630 N N . GLY A 1 75 ? 16.656 -3.415 6.755 1.00 74.25 75 GLY A N 1
ATOM 631 C CA . GLY A 1 75 ? 16.669 -3.016 8.163 1.00 74.25 75 GLY A CA 1
ATOM 632 C C . GLY A 1 75 ? 15.561 -2.012 8.492 1.00 74.25 75 GLY A C 1
ATOM 633 O O . GLY A 1 75 ? 15.824 -0.993 9.109 1.00 74.25 75 GLY A O 1
ATOM 634 N N . GLY A 1 76 ? 14.342 -2.227 8.001 1.00 71.75 76 GLY A N 1
ATOM 635 C CA . GLY A 1 76 ? 13.196 -1.383 8.323 1.00 71.75 76 GLY A CA 1
ATOM 636 C C . GLY A 1 76 ? 13.125 -0.029 7.616 1.00 71.75 76 GLY A C 1
ATOM 637 O O . GLY A 1 76 ? 12.174 0.713 7.849 1.00 71.75 76 GLY A O 1
ATOM 638 N N . LYS A 1 77 ? 14.086 0.319 6.766 1.00 78.62 77 LYS A N 1
ATOM 639 C CA . LYS A 1 77 ? 13.995 1.491 5.893 1.00 78.62 77 LYS A CA 1
ATOM 640 C C . LYS A 1 77 ? 13.546 1.028 4.521 1.00 78.62 77 LYS A C 1
ATOM 642 O O . LYS A 1 77 ? 14.127 0.069 4.017 1.00 78.62 77 LYS A O 1
ATOM 647 N N . ALA A 1 78 ? 12.536 1.689 3.948 1.00 82.44 78 ALA A N 1
ATOM 648 C CA . ALA A 1 78 ? 12.022 1.440 2.594 1.00 82.44 78 ALA A CA 1
ATOM 649 C C . ALA A 1 78 ? 13.054 1.865 1.531 1.00 82.44 78 ALA A C 1
ATOM 651 O O . ALA A 1 78 ? 12.843 2.790 0.751 1.00 82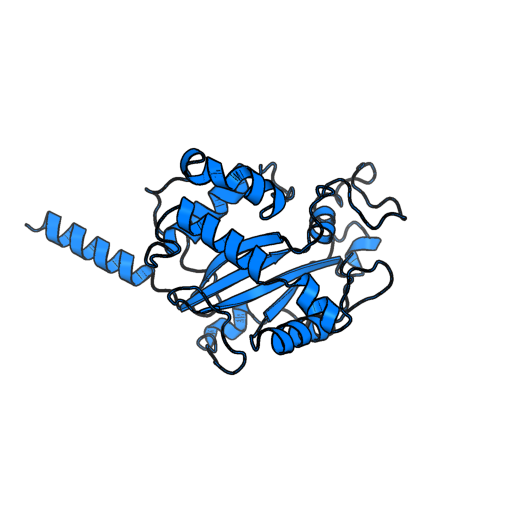.44 78 ALA A O 1
ATOM 652 N N . GLU A 1 79 ? 14.206 1.214 1.607 1.00 86.25 79 GLU A N 1
ATOM 653 C CA . GLU A 1 79 ? 15.411 1.320 0.817 1.00 86.25 79 GLU A CA 1
ATOM 654 C C . GLU A 1 79 ? 15.736 -0.085 0.280 1.00 86.25 79 GLU A C 1
ATOM 656 O O . GLU A 1 79 ? 15.459 -1.085 0.951 1.00 86.25 79 GLU A O 1
ATOM 661 N N . PRO A 1 80 ? 16.377 -0.183 -0.891 1.00 92.00 80 PRO A N 1
ATOM 662 C CA . PRO A 1 80 ? 16.864 0.921 -1.718 1.00 92.00 80 PRO A CA 1
ATOM 663 C C . PRO A 1 80 ? 15.727 1.656 -2.453 1.00 92.00 80 PRO A C 1
ATOM 665 O O . PRO A 1 80 ? 14.605 1.160 -2.544 1.00 92.00 80 PRO A O 1
ATOM 668 N N . VAL A 1 81 ? 16.023 2.859 -2.957 1.00 93.62 81 VAL A N 1
ATOM 669 C CA . VAL A 1 81 ? 15.089 3.665 -3.760 1.00 93.62 81 VAL A CA 1
ATOM 670 C C . VAL A 1 81 ? 15.747 4.206 -5.023 1.00 93.62 81 VAL A C 1
ATOM 672 O O . VAL A 1 81 ? 16.952 4.443 -5.036 1.00 93.62 81 VAL A O 1
ATOM 675 N N . ASN A 1 82 ? 14.945 4.481 -6.056 1.00 94.19 82 ASN A N 1
ATOM 676 C CA . ASN A 1 82 ? 15.384 5.072 -7.329 1.00 94.19 82 ASN A CA 1
ATOM 677 C C . ASN A 1 82 ? 16.514 4.273 -8.010 1.00 94.19 82 ASN A C 1
ATOM 679 O O . ASN A 1 82 ? 17.479 4.847 -8.516 1.00 94.19 82 ASN A O 1
ATOM 683 N N . CYS A 1 83 ? 16.400 2.945 -8.014 1.00 94.50 83 CYS A N 1
ATOM 684 C CA . CYS A 1 83 ? 17.487 2.032 -8.368 1.00 94.50 83 CYS A CA 1
ATOM 685 C C . CYS A 1 83 ? 17.870 2.041 -9.851 1.00 94.50 83 CYS A C 1
ATOM 687 O O . CYS A 1 83 ? 18.989 1.668 -10.213 1.00 94.50 83 CYS A O 1
ATOM 689 N N . ASN A 1 84 ? 16.957 2.470 -10.727 1.00 94.00 84 ASN A N 1
ATOM 690 C CA . ASN A 1 84 ? 17.238 2.569 -12.152 1.00 94.00 84 ASN A CA 1
ATOM 691 C C . ASN A 1 84 ? 16.533 3.765 -12.804 1.00 94.00 84 ASN A C 1
ATOM 693 O O . ASN A 1 84 ? 15.364 3.697 -13.173 1.00 94.00 84 ASN A O 1
ATOM 697 N N . SER A 1 85 ? 17.268 4.859 -13.009 1.00 92.62 85 SER A N 1
ATOM 698 C CA . SER A 1 85 ? 16.757 6.059 -13.687 1.00 92.62 85 SER A CA 1
ATOM 699 C C . SER A 1 85 ? 16.518 5.873 -15.190 1.00 92.62 85 SER A C 1
ATOM 701 O O . SER A 1 85 ? 15.832 6.692 -15.798 1.00 92.62 85 SER A O 1
ATOM 703 N N . SER A 1 86 ? 17.060 4.809 -15.793 1.00 95.19 86 SER A N 1
ATOM 704 C CA . SER A 1 86 ? 16.844 4.477 -17.208 1.00 95.19 86 SER A CA 1
ATOM 705 C C . SER A 1 86 ? 15.556 3.685 -17.441 1.00 95.19 86 SER A C 1
ATOM 707 O O . SER A 1 86 ? 15.231 3.392 -18.589 1.00 95.19 86 SER A O 1
ATOM 709 N N . TRP A 1 87 ? 14.825 3.332 -16.380 1.00 95.12 87 TRP A N 1
ATOM 710 C CA . TRP A 1 87 ? 13.540 2.641 -16.450 1.00 95.12 87 TRP A CA 1
ATOM 711 C C . TRP A 1 87 ? 12.415 3.601 -16.057 1.00 95.12 87 TRP A C 1
ATOM 713 O O . TRP A 1 87 ? 12.049 3.692 -14.881 1.00 95.12 87 TRP A O 1
ATOM 723 N N . PRO A 1 88 ? 11.892 4.384 -17.017 1.00 96.75 88 PRO A N 1
ATOM 724 C CA . PRO A 1 88 ? 10.746 5.236 -16.759 1.00 96.75 88 PRO A CA 1
ATOM 725 C C . PRO A 1 88 ? 9.501 4.387 -16.484 1.00 96.75 88 PRO A C 1
ATOM 727 O O . PRO A 1 88 ? 9.482 3.186 -16.728 1.00 96.75 88 PRO A O 1
ATOM 730 N N . PHE A 1 89 ? 8.462 5.054 -15.990 1.00 97.62 89 PHE A N 1
ATOM 731 C CA . PHE A 1 89 ? 7.115 4.498 -15.963 1.00 97.62 89 PHE A CA 1
ATOM 732 C C . PHE A 1 89 ? 6.501 4.622 -17.358 1.00 97.62 89 PHE A C 1
ATOM 734 O O . PHE A 1 89 ? 6.541 5.719 -17.936 1.00 97.62 89 PHE A O 1
ATOM 741 N N . VAL A 1 90 ? 5.942 3.535 -17.878 1.00 97.88 90 VAL A N 1
ATOM 742 C CA . VAL A 1 90 ? 5.368 3.448 -19.220 1.00 97.88 90 VAL A CA 1
ATOM 743 C C . VAL A 1 90 ? 3.946 2.902 -19.118 1.00 97.88 90 VAL A C 1
ATOM 745 O O . VAL A 1 90 ? 3.714 1.706 -19.130 1.00 97.88 90 VAL A O 1
ATOM 748 N N . GLU A 1 91 ? 2.971 3.807 -19.109 1.00 95.00 91 GLU A N 1
ATOM 749 C CA . GLU A 1 91 ? 1.541 3.509 -18.916 1.00 95.00 91 GLU A CA 1
ATOM 750 C C . GLU A 1 91 ? 0.990 2.375 -19.803 1.00 95.00 91 GLU A C 1
ATOM 752 O O . GLU A 1 91 ? 0.174 1.578 -19.349 1.00 95.00 91 GLU A O 1
ATOM 757 N N . SER A 1 92 ? 1.465 2.242 -21.047 1.00 97.44 92 SER A N 1
ATOM 758 C CA . SER A 1 92 ? 1.039 1.152 -21.935 1.00 97.44 92 SER A CA 1
ATOM 759 C C . SER A 1 92 ? 1.457 -0.241 -21.453 1.00 97.44 92 SER A C 1
ATOM 761 O O . SER A 1 92 ? 0.816 -1.216 -21.830 1.00 97.44 92 SER A O 1
ATOM 763 N N . GLU A 1 93 ? 2.498 -0.349 -20.624 1.00 98.00 93 GLU A N 1
ATOM 764 C CA . GLU A 1 93 ? 2.955 -1.615 -20.037 1.00 98.00 93 GLU A CA 1
ATOM 765 C C . GLU A 1 93 ? 2.003 -2.135 -18.959 1.00 98.00 93 GLU A C 1
ATOM 767 O O . GLU A 1 93 ? 2.137 -3.281 -18.558 1.00 98.00 93 GLU A O 1
ATOM 772 N N . ILE A 1 94 ? 1.054 -1.324 -18.477 1.00 97.88 94 ILE A N 1
ATOM 773 C CA . ILE A 1 94 ? 0.091 -1.712 -17.434 1.00 97.88 94 ILE A CA 1
ATOM 774 C C . ILE A 1 94 ? -1.365 -1.527 -17.868 1.00 97.88 94 ILE A C 1
ATOM 776 O O . ILE A 1 94 ? -2.264 -1.533 -17.027 1.00 97.88 94 ILE A O 1
ATOM 780 N N . GLN A 1 95 ? -1.616 -1.341 -19.165 1.00 97.25 95 GLN A N 1
ATOM 781 C CA . GLN A 1 95 ? -2.943 -0.994 -19.678 1.00 97.25 95 GLN A CA 1
ATOM 782 C C . GLN A 1 95 ? -4.015 -2.031 -19.300 1.00 97.25 95 GLN A C 1
ATOM 784 O O . GLN A 1 95 ? -5.146 -1.676 -18.983 1.00 97.25 95 GLN A O 1
ATOM 789 N N . ASP A 1 96 ? -3.667 -3.319 -19.274 1.00 98.19 96 ASP A N 1
ATOM 790 C CA . ASP A 1 96 ? -4.566 -4.402 -18.856 1.00 98.19 96 ASP A CA 1
ATOM 791 C C . ASP A 1 96 ? -4.841 -4.426 -17.339 1.00 98.19 96 ASP A C 1
ATOM 793 O O . ASP A 1 96 ? -5.775 -5.089 -16.881 1.00 98.19 96 ASP A O 1
ATOM 797 N N . LEU A 1 97 ? -4.040 -3.709 -16.547 1.00 97.81 97 LEU A N 1
ATOM 798 C CA . LEU A 1 97 ? -4.171 -3.601 -15.095 1.00 97.81 97 LEU A CA 1
ATOM 799 C C . LEU A 1 97 ? -4.902 -2.325 -14.658 1.00 97.81 97 LEU A C 1
ATOM 801 O O . LEU A 1 97 ? -5.306 -2.248 -13.496 1.00 97.81 97 LEU A O 1
ATOM 805 N N . GLU A 1 98 ? -5.086 -1.349 -15.550 1.00 93.75 98 GLU A N 1
ATOM 806 C CA . GLU A 1 98 ? -5.501 0.019 -15.218 1.00 93.75 98 GLU A CA 1
ATOM 807 C C . GLU A 1 98 ? -6.821 0.072 -14.435 1.00 93.75 98 GLU A C 1
ATOM 809 O O . GLU A 1 98 ? -6.860 0.659 -13.354 1.00 93.75 98 GLU A O 1
ATOM 814 N N . ASP A 1 99 ? -7.865 -0.635 -14.882 1.00 92.06 99 ASP A N 1
ATOM 815 C CA . ASP A 1 99 ? -9.157 -0.695 -14.177 1.00 92.06 99 ASP A CA 1
ATOM 816 C C . ASP A 1 99 ? -9.004 -1.213 -12.738 1.00 92.06 99 ASP A C 1
ATOM 818 O O . ASP A 1 99 ? -9.582 -0.682 -11.785 1.00 92.06 99 ASP A O 1
ATOM 822 N N . ARG A 1 100 ? -8.168 -2.241 -12.551 1.00 93.44 100 ARG A N 1
ATOM 823 C CA . ARG A 1 100 ? -7.887 -2.798 -11.222 1.00 93.44 100 ARG A CA 1
ATOM 824 C C . ARG A 1 100 ? -7.065 -1.822 -10.392 1.00 93.44 100 ARG A C 1
ATOM 826 O O . ARG A 1 100 ? -7.308 -1.708 -9.192 1.00 93.44 100 ARG A O 1
ATOM 833 N N . MET A 1 101 ? -6.115 -1.111 -10.990 1.00 92.94 101 MET A N 1
ATOM 834 C CA . MET A 1 101 ? -5.327 -0.093 -10.296 1.00 92.94 101 MET A CA 1
ATOM 835 C C . MET A 1 101 ? -6.193 1.094 -9.868 1.00 92.94 101 MET A C 1
ATOM 837 O O . MET A 1 101 ? -6.079 1.538 -8.727 1.00 92.94 101 MET A O 1
ATOM 841 N N . MET A 1 102 ? -7.148 1.512 -10.696 1.00 88.81 102 MET A N 1
ATOM 842 C CA . MET A 1 102 ? -8.139 2.543 -10.373 1.00 88.81 102 MET A CA 1
ATOM 843 C C . MET A 1 102 ? -9.130 2.144 -9.275 1.00 88.81 102 MET A C 1
ATOM 845 O O . MET A 1 102 ? -9.816 3.012 -8.749 1.00 88.81 102 MET A O 1
ATOM 849 N N . GLN A 1 103 ? -9.201 0.866 -8.894 1.00 87.81 103 GLN A N 1
ATOM 850 C CA . GLN A 1 103 ? -10.004 0.390 -7.760 1.00 87.81 103 GLN A CA 1
ATOM 851 C C . GLN A 1 103 ? -9.159 0.044 -6.531 1.00 87.81 103 GLN A C 1
ATOM 853 O O . GLN A 1 103 ? -9.642 0.071 -5.399 1.00 87.81 103 GLN A O 1
ATOM 858 N N . ARG A 1 104 ? -7.905 -0.368 -6.741 1.00 90.38 104 ARG A N 1
ATOM 859 C CA . ARG A 1 104 ? -7.078 -0.999 -5.704 1.00 90.38 104 ARG A CA 1
ATOM 860 C C . ARG A 1 104 ? -5.852 -0.201 -5.325 1.00 90.38 104 ARG A C 1
ATOM 862 O O . ARG A 1 104 ? -5.348 -0.444 -4.241 1.00 90.38 104 ARG A O 1
ATOM 869 N N . TRP A 1 105 ? -5.382 0.725 -6.149 1.00 92.12 105 TRP A N 1
ATOM 870 C CA . TRP A 1 105 ? -4.212 1.564 -5.889 1.00 92.12 105 TRP A CA 1
ATOM 871 C C . TRP A 1 105 ? -4.553 3.029 -6.158 1.00 92.12 105 TRP A C 1
ATOM 873 O O . TRP A 1 105 ? -3.983 3.696 -7.021 1.00 92.12 105 TRP A O 1
ATOM 883 N N . LEU A 1 106 ? -5.555 3.492 -5.418 1.00 85.25 106 LEU A N 1
ATOM 884 C CA . LEU A 1 106 ? -6.154 4.807 -5.570 1.00 85.25 106 LEU A CA 1
ATOM 885 C C . LEU A 1 106 ? -5.131 5.913 -5.297 1.00 85.25 106 LEU A C 1
ATOM 887 O O . LEU A 1 106 ? -4.491 5.927 -4.244 1.00 85.25 106 LEU A O 1
ATOM 891 N N . ALA A 1 107 ? -5.042 6.884 -6.206 1.00 78.06 107 ALA A N 1
ATOM 892 C CA . ALA A 1 107 ? -4.501 8.183 -5.842 1.00 78.06 107 ALA A CA 1
ATOM 893 C C . ALA A 1 107 ? -5.568 8.952 -5.085 1.00 78.06 107 ALA A C 1
ATOM 895 O O . ALA A 1 107 ? -6.553 9.429 -5.651 1.00 78.06 107 ALA A O 1
ATOM 896 N N . PHE A 1 108 ? -5.345 9.076 -3.787 1.00 68.88 108 PHE A N 1
ATOM 897 C CA . PHE A 1 108 ? -6.015 10.103 -3.025 1.00 68.88 108 PHE A CA 1
ATOM 898 C C . PHE A 1 108 ? -5.248 11.398 -3.215 1.00 68.88 108 PHE A C 1
ATOM 900 O O . PHE A 1 108 ? -4.019 11.363 -3.289 1.00 68.88 108 PHE A O 1
ATOM 907 N N . PRO A 1 109 ? -5.936 12.539 -3.274 1.00 51.47 109 PRO A N 1
ATOM 908 C CA . PRO A 1 109 ? -5.243 13.798 -3.413 1.00 51.47 109 PRO A CA 1
ATOM 909 C C . PRO A 1 109 ? -4.489 14.050 -2.105 1.00 51.47 109 PRO A C 1
ATOM 911 O O . PRO A 1 109 ? -5.097 14.335 -1.070 1.00 51.47 109 PRO A O 1
ATOM 914 N N . ASP A 1 110 ? -3.171 13.895 -2.136 1.00 48.78 110 ASP A N 1
ATOM 915 C CA . ASP A 1 110 ? -2.316 14.459 -1.107 1.00 48.78 110 ASP A CA 1
ATOM 916 C C . ASP A 1 110 ? -2.239 15.986 -1.312 1.00 48.78 110 ASP A C 1
ATOM 918 O O . ASP A 1 110 ? -2.976 16.582 -2.103 1.00 48.78 110 ASP A O 1
ATOM 922 N N . SER A 1 111 ? -1.369 16.672 -0.578 1.00 44.91 111 SER A N 1
ATOM 923 C CA . SER A 1 111 ? -1.152 18.113 -0.749 1.00 44.91 111 SER A CA 1
ATOM 924 C C . SER A 1 111 ? -0.618 18.513 -2.139 1.00 44.91 111 SER A C 1
ATOM 926 O O . SER A 1 111 ? -0.412 19.703 -2.391 1.00 44.91 111 SER A O 1
ATOM 928 N N . SER A 1 112 ? -0.406 17.560 -3.052 1.00 42.62 112 SER A N 1
ATOM 929 C CA . SER A 1 112 ? -0.029 17.768 -4.442 1.00 42.62 112 SER A CA 1
ATOM 930 C C . SER A 1 112 ? -1.188 17.439 -5.393 1.00 42.62 112 SER A C 1
ATOM 932 O O . SER A 1 112 ? -2.043 16.595 -5.147 1.00 42.62 112 SER A O 1
ATOM 934 N N . LYS A 1 113 ? -1.228 18.136 -6.528 1.00 50.25 113 LYS A N 1
ATOM 935 C CA . LYS A 1 113 ? -2.187 17.928 -7.625 1.00 50.25 113 LYS A CA 1
ATOM 936 C C . LYS A 1 113 ? -1.892 16.625 -8.398 1.00 50.25 113 LYS A C 1
ATOM 938 O O . LYS A 1 113 ? -1.858 16.655 -9.625 1.00 50.25 113 LYS A O 1
ATOM 943 N N . SER A 1 114 ? -1.579 15.533 -7.708 1.00 62.84 114 SER A N 1
ATOM 944 C CA . SER A 1 114 ? -1.120 14.283 -8.310 1.00 62.84 114 SER A CA 1
ATOM 945 C C . SER A 1 114 ? -2.294 13.431 -8.799 1.00 62.84 114 SER A C 1
ATOM 947 O O . SER A 1 114 ? -3.313 13.268 -8.128 1.00 62.84 114 SER A O 1
ATOM 949 N N . SER A 1 115 ? -2.165 12.920 -10.020 1.00 81.81 115 SER A N 1
ATOM 950 C CA . SER A 1 115 ? -3.087 11.957 -10.625 1.00 81.81 115 SER A CA 1
ATOM 951 C C . SER A 1 115 ? -2.772 10.519 -10.184 1.00 81.81 115 SER A C 1
ATOM 953 O O . SER A 1 115 ? -1.696 10.244 -9.651 1.00 81.81 115 SER A O 1
ATOM 955 N N . ALA A 1 116 ? -3.680 9.573 -10.462 1.00 86.19 116 ALA A N 1
ATOM 956 C CA . ALA A 1 116 ? -3.426 8.133 -10.295 1.00 86.19 116 ALA A CA 1
ATOM 957 C C . ALA A 1 116 ? -2.130 7.699 -10.989 1.00 86.19 116 ALA A C 1
ATOM 959 O O . ALA A 1 116 ? -1.264 7.069 -10.386 1.00 86.19 116 ALA A O 1
ATOM 960 N N . ARG A 1 117 ? -1.938 8.179 -12.217 1.00 90.12 117 ARG A N 1
ATOM 961 C CA . ARG A 1 117 ? -0.718 7.982 -12.991 1.00 90.12 117 ARG A CA 1
ATOM 962 C C . ARG A 1 117 ? 0.535 8.516 -12.294 1.00 90.12 117 ARG A C 1
ATOM 964 O O . ARG A 1 117 ? 1.572 7.859 -12.339 1.00 90.12 117 ARG A O 1
ATOM 971 N N . ASP A 1 118 ? 0.471 9.691 -11.668 1.00 89.56 118 ASP A N 1
ATOM 972 C CA . ASP A 1 118 ? 1.627 10.267 -10.968 1.00 89.56 118 ASP A CA 1
ATOM 973 C C . ASP A 1 118 ? 2.029 9.414 -9.763 1.00 89.56 118 ASP A C 1
ATOM 975 O O . ASP A 1 118 ? 3.222 9.170 -9.561 1.00 89.56 118 ASP A O 1
ATOM 979 N N . LEU A 1 119 ? 1.043 8.904 -9.013 1.00 90.62 119 LEU A N 1
ATOM 980 C CA . LEU A 1 119 ? 1.271 7.958 -7.921 1.00 90.62 119 LEU A CA 1
ATOM 981 C C . LEU A 1 119 ? 1.940 6.680 -8.437 1.00 90.62 119 LEU A C 1
ATOM 983 O O . LEU A 1 119 ? 2.977 6.278 -7.918 1.00 90.62 119 LEU A O 1
ATOM 987 N N . TRP A 1 120 ? 1.394 6.052 -9.476 1.00 95.19 120 TRP A N 1
ATOM 988 C CA . TRP A 1 120 ? 1.953 4.806 -10.005 1.00 95.19 120 TRP A CA 1
ATOM 989 C C . TRP A 1 120 ? 3.359 5.018 -10.574 1.00 95.19 120 TRP A C 1
ATOM 991 O O . TRP A 1 120 ? 4.274 4.252 -10.279 1.00 95.19 120 TRP A O 1
ATOM 1001 N N . SER A 1 121 ? 3.580 6.128 -11.284 1.00 95.81 121 SER A N 1
ATOM 1002 C CA . SER A 1 121 ? 4.913 6.530 -11.736 1.00 95.81 121 SER A CA 1
ATOM 1003 C C . SER A 1 121 ? 5.883 6.720 -10.566 1.00 95.81 121 SER A C 1
ATOM 1005 O O . SER A 1 121 ? 7.050 6.339 -10.681 1.00 95.81 121 SER A O 1
ATOM 1007 N N . HIS A 1 122 ? 5.439 7.319 -9.457 1.00 94.44 122 HIS A N 1
ATOM 1008 C CA . HIS A 1 122 ? 6.253 7.477 -8.252 1.00 94.44 122 HIS A CA 1
ATOM 1009 C C . HIS A 1 122 ? 6.646 6.120 -7.664 1.00 94.44 122 HIS A C 1
ATOM 1011 O O . HIS A 1 122 ? 7.834 5.863 -7.473 1.00 94.44 122 HIS A O 1
ATOM 1017 N N . GLU A 1 123 ? 5.667 5.246 -7.429 1.00 96.19 123 GLU A N 1
ATOM 1018 C CA . GLU A 1 123 ? 5.876 3.927 -6.828 1.00 96.19 123 GLU A CA 1
ATOM 1019 C C . GLU A 1 123 ? 6.787 3.048 -7.693 1.00 96.19 123 GLU A C 1
ATOM 1021 O O . GLU A 1 123 ? 7.729 2.441 -7.181 1.00 96.19 123 GLU A O 1
ATOM 1026 N N . TRP A 1 124 ? 6.604 3.055 -9.017 1.00 97.81 124 TRP A N 1
ATOM 1027 C CA . TRP A 1 124 ? 7.492 2.338 -9.931 1.00 97.81 124 TRP A CA 1
ATOM 1028 C C . TRP A 1 124 ? 8.925 2.875 -9.884 1.00 97.81 124 TRP A C 1
ATOM 1030 O O . TRP A 1 124 ? 9.859 2.132 -9.577 1.00 97.81 124 TRP A O 1
ATOM 1040 N N . LYS A 1 125 ? 9.119 4.175 -10.142 1.00 97.06 125 LYS A N 1
ATOM 1041 C CA . LYS A 1 125 ? 10.465 4.766 -10.236 1.00 97.06 125 LYS A CA 1
ATOM 1042 C C . LYS A 1 125 ? 11.220 4.648 -8.920 1.00 97.06 125 LYS A C 1
ATOM 1044 O O . LYS A 1 125 ? 12.397 4.289 -8.923 1.00 97.06 125 LYS A O 1
ATOM 1049 N N . LYS A 1 126 ? 10.542 4.927 -7.805 1.00 95.38 126 LYS A N 1
ATOM 1050 C CA . LYS A 1 126 ? 11.156 4.953 -6.482 1.00 95.38 126 LYS A CA 1
ATOM 1051 C C . LYS A 1 126 ? 11.345 3.559 -5.898 1.00 95.38 126 LYS A C 1
ATOM 1053 O O . LYS A 1 126 ? 12.396 3.336 -5.314 1.00 95.38 126 LYS A O 1
ATOM 1058 N N . HIS A 1 127 ? 10.390 2.643 -6.055 1.00 96.19 127 HIS A N 1
ATOM 1059 C CA . HIS A 1 127 ? 10.404 1.345 -5.369 1.00 96.19 127 HIS A CA 1
ATOM 1060 C C . HIS A 1 127 ? 10.417 0.149 -6.329 1.00 96.19 127 HIS A C 1
ATOM 1062 O O . HIS A 1 127 ? 11.196 -0.780 -6.130 1.00 96.19 127 HIS A O 1
ATOM 1068 N N . GLY A 1 128 ? 9.609 0.167 -7.390 1.00 96.69 128 GLY A N 1
ATOM 1069 C CA . GLY A 1 128 ? 9.512 -0.944 -8.344 1.00 96.69 128 GLY A CA 1
ATOM 1070 C C . GLY A 1 128 ? 10.817 -1.254 -9.084 1.00 96.69 128 GLY A C 1
ATOM 1071 O O . GLY A 1 128 ? 11.208 -2.418 -9.172 1.00 96.69 128 GLY A O 1
ATOM 1072 N N . THR A 1 129 ? 11.566 -0.229 -9.508 1.00 96.75 129 THR A N 1
ATOM 1073 C CA . THR A 1 129 ? 12.868 -0.410 -10.188 1.00 96.75 129 THR A CA 1
ATOM 1074 C C . THR A 1 129 ? 13.894 -1.181 -9.347 1.00 96.75 129 THR A C 1
ATOM 1076 O O . THR A 1 129 ? 14.814 -1.789 -9.892 1.00 96.75 129 THR A O 1
ATOM 1079 N N . CYS A 1 130 ? 13.716 -1.200 -8.026 1.00 95.25 130 CYS A N 1
ATOM 1080 C CA . CYS A 1 130 ? 14.576 -1.874 -7.059 1.00 95.25 130 CYS A CA 1
ATOM 1081 C C . CYS A 1 130 ? 14.236 -3.354 -6.827 1.00 95.25 130 CYS A C 1
ATOM 1083 O O . CYS A 1 130 ? 15.019 -4.069 -6.209 1.00 95.25 130 CYS A O 1
ATOM 1085 N N . ALA A 1 131 ? 13.069 -3.804 -7.290 1.00 94.06 131 ALA A N 1
ATOM 1086 C CA . ALA A 1 131 ? 12.526 -5.138 -7.036 1.00 94.06 131 ALA A CA 1
ATOM 1087 C C . ALA A 1 131 ? 12.697 -6.107 -8.220 1.00 94.06 131 ALA A C 1
ATOM 1089 O O . ALA A 1 131 ? 12.163 -7.215 -8.212 1.00 94.06 131 ALA A O 1
ATOM 1090 N N . THR A 1 132 ? 13.388 -5.688 -9.276 1.00 93.44 132 THR A N 1
ATOM 1091 C CA . THR A 1 132 ? 13.409 -6.397 -10.571 1.00 93.44 132 THR A CA 1
ATOM 1092 C C . THR A 1 132 ? 14.304 -7.630 -10.620 1.00 93.44 132 THR A C 1
ATOM 1094 O O . THR A 1 132 ? 14.360 -8.339 -11.621 1.00 93.44 132 THR A O 1
ATOM 1097 N N . ASP A 1 133 ? 14.983 -7.917 -9.519 1.00 90.25 133 ASP A N 1
ATOM 1098 C CA . ASP A 1 133 ? 15.814 -9.093 -9.320 1.00 90.25 133 ASP A CA 1
ATOM 1099 C C . ASP A 1 133 ? 15.011 -10.353 -8.944 1.00 90.25 133 ASP A C 1
ATOM 1101 O O . ASP A 1 133 ? 15.558 -11.458 -8.961 1.00 90.25 133 ASP A O 1
ATOM 1105 N N . LEU A 1 134 ? 13.716 -10.212 -8.637 1.00 90.06 134 LEU A N 1
ATOM 1106 C CA . LEU A 1 134 ? 12.779 -11.327 -8.496 1.00 90.06 134 LEU A CA 1
ATOM 1107 C C . LEU A 1 134 ? 11.967 -11.532 -9.777 1.00 90.06 134 LEU A C 1
ATOM 1109 O O . LEU A 1 134 ? 11.528 -10.571 -10.406 1.00 90.06 134 LEU A O 1
ATOM 1113 N N . ALA A 1 135 ? 11.688 -12.791 -10.124 1.00 90.75 135 ALA A N 1
ATOM 1114 C CA . ALA A 1 135 ? 10.902 -13.132 -11.311 1.00 90.75 135 ALA A CA 1
ATOM 1115 C C . ALA A 1 135 ? 9.504 -12.488 -11.279 1.00 90.75 135 ALA A C 1
ATOM 1117 O O . ALA A 1 135 ? 9.032 -11.965 -12.288 1.00 90.75 135 ALA A O 1
ATOM 1118 N N . GLU A 1 136 ? 8.882 -12.471 -10.102 1.00 92.00 136 GLU A N 1
ATOM 1119 C CA . GLU A 1 136 ? 7.540 -11.951 -9.848 1.00 92.00 136 GLU A CA 1
ATOM 1120 C C . GLU A 1 136 ? 7.403 -10.435 -9.968 1.00 92.00 136 GLU A C 1
ATOM 1122 O O . GLU A 1 136 ? 6.293 -9.940 -10.120 1.00 92.00 136 GLU A O 1
ATOM 1127 N N . THR A 1 137 ? 8.505 -9.698 -9.869 1.00 95.19 137 THR A N 1
ATOM 1128 C CA . THR A 1 137 ? 8.535 -8.229 -9.925 1.00 95.19 137 THR A CA 1
ATOM 1129 C C . THR A 1 137 ? 9.570 -7.738 -10.937 1.00 95.19 137 THR A C 1
ATOM 1131 O O . THR A 1 137 ? 10.047 -6.614 -10.850 1.00 95.19 137 THR A O 1
ATOM 1134 N N . SER A 1 138 ? 9.911 -8.588 -11.910 1.00 94.56 138 SER A N 1
ATOM 1135 C CA . SER A 1 138 ? 11.031 -8.424 -12.851 1.00 94.56 138 SER A CA 1
ATOM 1136 C C . SER A 1 138 ? 10.914 -7.234 -13.810 1.00 94.56 138 SER A C 1
ATOM 1138 O O . SER A 1 138 ? 11.901 -6.840 -14.427 1.00 94.56 138 SER A O 1
ATOM 1140 N N . ASN A 1 139 ? 9.721 -6.661 -13.954 1.00 96.75 139 ASN A N 1
ATOM 1141 C CA . ASN A 1 139 ? 9.430 -5.513 -14.807 1.00 96.75 139 ASN A CA 1
ATOM 1142 C C . ASN A 1 139 ? 8.216 -4.734 -14.264 1.00 96.75 139 ASN A C 1
ATOM 1144 O O . ASN A 1 139 ? 7.630 -5.131 -13.253 1.00 96.75 139 ASN A O 1
ATOM 1148 N N . GLU A 1 140 ? 7.858 -3.636 -14.937 1.00 98.31 140 GLU A N 1
ATOM 1149 C CA . GLU A 1 140 ? 6.768 -2.735 -14.545 1.00 98.31 140 GLU A CA 1
ATOM 1150 C C . GLU A 1 140 ? 5.439 -3.479 -14.370 1.00 98.31 140 GLU A C 1
ATOM 1152 O O . GLU A 1 140 ? 4.863 -3.462 -13.279 1.00 98.31 140 GLU A O 1
ATOM 1157 N N . HIS A 1 141 ? 5.004 -4.210 -15.400 1.00 98.44 141 HIS A N 1
ATOM 1158 C CA . HIS A 1 141 ? 3.768 -4.997 -15.367 1.00 98.44 141 HIS A CA 1
ATOM 1159 C C . HIS A 1 141 ? 3.761 -6.006 -14.217 1.00 98.44 141 HIS A C 1
ATOM 1161 O O . HIS A 1 141 ? 2.847 -6.005 -13.391 1.00 98.44 141 HIS A O 1
ATOM 1167 N N . SER A 1 142 ? 4.815 -6.820 -14.108 1.00 98.00 142 SER A N 1
ATOM 1168 C CA . SER A 1 142 ? 4.956 -7.843 -13.068 1.00 98.00 142 SER A CA 1
ATOM 1169 C C . SER A 1 142 ? 4.893 -7.237 -11.662 1.00 98.00 142 SER A C 1
ATOM 1171 O O . SER A 1 142 ? 4.208 -7.771 -10.791 1.00 98.00 142 SER A O 1
ATOM 1173 N N . TYR A 1 143 ? 5.540 -6.087 -11.441 1.00 98.06 143 TYR A N 1
ATOM 1174 C CA . TYR A 1 143 ? 5.518 -5.381 -10.158 1.00 98.06 143 TYR A CA 1
ATOM 1175 C C . TYR A 1 143 ? 4.100 -4.960 -9.748 1.00 98.06 143 TYR A C 1
ATOM 1177 O O . TYR A 1 143 ? 3.648 -5.291 -8.644 1.00 98.06 143 TYR A O 1
ATOM 1185 N N . PHE A 1 144 ? 3.367 -4.287 -10.640 1.00 98.25 144 PHE A N 1
ATOM 1186 C CA . PHE A 1 144 ? 1.995 -3.859 -10.358 1.00 98.25 144 PHE A CA 1
ATOM 1187 C C . PHE A 1 144 ? 1.031 -5.041 -10.242 1.00 98.25 144 PHE A C 1
ATOM 1189 O O . PHE A 1 144 ? 0.219 -5.092 -9.315 1.00 98.25 144 PHE A O 1
ATOM 1196 N N . SER A 1 145 ? 1.152 -6.031 -11.126 1.00 97.69 145 SER A N 1
ATOM 1197 C CA . SER A 1 145 ? 0.350 -7.255 -11.092 1.00 97.69 145 SER A CA 1
ATOM 1198 C C . SER A 1 145 ? 0.524 -8.002 -9.766 1.00 97.69 145 SER A C 1
ATOM 1200 O O . SER A 1 145 ? -0.466 -8.391 -9.133 1.00 97.69 145 SER A O 1
ATOM 1202 N N . MET A 1 146 ? 1.766 -8.121 -9.283 1.00 96.19 146 MET A N 1
ATOM 1203 C CA . MET A 1 146 ? 2.072 -8.746 -8.000 1.00 96.19 146 MET A CA 1
ATOM 1204 C C . MET A 1 146 ? 1.472 -7.965 -6.824 1.00 96.19 146 MET A C 1
ATOM 1206 O O . MET A 1 146 ? 0.810 -8.559 -5.970 1.00 96.19 146 MET A O 1
ATOM 1210 N N . ALA A 1 147 ? 1.618 -6.639 -6.785 1.00 96.12 147 ALA A N 1
ATOM 1211 C CA . ALA A 1 147 ? 1.007 -5.818 -5.738 1.00 96.12 147 ALA A CA 1
ATOM 1212 C C . ALA A 1 147 ? -0.530 -5.965 -5.705 1.00 96.12 147 ALA A C 1
ATOM 1214 O O . ALA A 1 147 ? -1.121 -6.165 -4.639 1.00 96.12 147 ALA A O 1
ATOM 1215 N N . LEU A 1 148 ? -1.188 -5.952 -6.870 1.00 96.25 148 LEU A N 1
ATOM 1216 C CA . LEU A 1 148 ? -2.635 -6.166 -6.988 1.00 96.25 148 LEU A CA 1
ATOM 1217 C C . LEU A 1 148 ? -3.062 -7.563 -6.517 1.00 96.25 148 LEU A C 1
ATOM 1219 O O . LEU A 1 148 ? -4.097 -7.708 -5.855 1.00 96.25 148 LEU A O 1
ATOM 1223 N N . ALA A 1 149 ? -2.284 -8.595 -6.850 1.00 94.88 149 ALA A N 1
ATOM 1224 C CA . ALA A 1 149 ? -2.530 -9.959 -6.393 1.00 94.88 149 ALA A CA 1
ATOM 1225 C C . ALA A 1 149 ? -2.391 -10.070 -4.867 1.00 94.88 149 ALA A C 1
ATOM 1227 O O . ALA A 1 149 ? -3.261 -10.649 -4.212 1.00 94.88 149 ALA A O 1
ATOM 1228 N N . LEU A 1 150 ? -1.355 -9.456 -4.286 1.00 93.69 150 LEU A N 1
ATOM 1229 C CA . LEU A 1 150 ? -1.152 -9.396 -2.838 1.00 93.69 150 LEU A CA 1
ATOM 1230 C C . LEU A 1 150 ? -2.322 -8.711 -2.126 1.00 93.69 150 LEU A C 1
ATOM 1232 O O . LEU A 1 150 ? -2.838 -9.265 -1.158 1.00 93.69 150 LEU A O 1
ATOM 1236 N N . ASN A 1 151 ? -2.803 -7.563 -2.616 1.00 93.38 151 ASN A N 1
ATOM 1237 C CA . ASN A 1 151 ? -3.956 -6.876 -2.017 1.00 93.38 151 ASN A CA 1
ATOM 1238 C C . ASN A 1 151 ? -5.234 -7.721 -2.088 1.00 93.38 151 ASN A C 1
ATOM 1240 O O . ASN A 1 151 ? -5.941 -7.860 -1.088 1.00 93.38 151 ASN A O 1
ATOM 1244 N N . SER A 1 152 ? -5.484 -8.354 -3.236 1.00 91.56 152 SER A N 1
ATOM 1245 C CA . SER A 1 152 ? -6.656 -9.217 -3.432 1.00 91.56 152 SER A CA 1
ATOM 1246 C C . SER A 1 152 ? -6.643 -10.424 -2.485 1.00 91.56 152 SER A C 1
ATOM 1248 O O . SER A 1 152 ? -7.669 -10.776 -1.895 1.00 91.56 152 SER A O 1
ATOM 1250 N N . ASN A 1 153 ? -5.470 -11.032 -2.294 1.00 90.81 153 ASN A N 1
ATOM 1251 C CA . ASN A 1 153 ? -5.303 -12.244 -1.494 1.00 90.81 153 ASN A CA 1
ATOM 1252 C C . ASN A 1 153 ? -5.141 -11.973 0.005 1.00 90.81 153 ASN A C 1
ATOM 1254 O O . ASN A 1 153 ? -5.502 -12.829 0.812 1.00 90.81 153 ASN A O 1
ATOM 1258 N N . CYS A 1 154 ? -4.631 -10.799 0.392 1.00 89.00 154 CYS A N 1
ATOM 1259 C CA . CYS A 1 154 ? -4.413 -10.440 1.791 1.00 89.00 154 CYS A CA 1
ATOM 1260 C C . CYS A 1 154 ? -5.722 -10.535 2.582 1.00 89.00 154 CYS A C 1
ATOM 1262 O O . CYS A 1 154 ? -5.759 -11.146 3.647 1.00 89.00 154 CYS A O 1
ATOM 1264 N N . GLY A 1 155 ? -6.825 -9.995 2.052 1.00 90.50 155 GLY A N 1
ATOM 1265 C CA . GLY A 1 155 ? -8.130 -10.096 2.708 1.00 90.50 155 GLY A CA 1
ATOM 1266 C C . GLY A 1 155 ? -8.177 -9.419 4.083 1.00 90.50 155 GLY A C 1
ATOM 1267 O O . GLY A 1 155 ? -8.891 -9.900 4.962 1.00 90.50 155 GLY A O 1
ATOM 1268 N N . LEU A 1 156 ? -7.435 -8.318 4.257 1.00 91.19 156 LEU A N 1
ATOM 1269 C CA . LEU A 1 156 ? -7.250 -7.617 5.534 1.00 91.19 156 LEU A CA 1
ATOM 1270 C C . LEU A 1 156 ? -8.569 -7.246 6.222 1.00 91.19 156 LEU A C 1
ATOM 1272 O O . LEU A 1 156 ? -8.720 -7.489 7.413 1.00 91.19 156 LEU A O 1
ATOM 1276 N N . LEU A 1 157 ? -9.567 -6.761 5.476 1.00 91.62 157 LEU A N 1
ATOM 1277 C CA . LEU A 1 157 ? -10.884 -6.461 6.048 1.00 91.62 157 LEU A CA 1
ATOM 1278 C C . LEU A 1 157 ? -11.526 -7.695 6.705 1.00 91.62 157 LEU A C 1
ATOM 1280 O O . LEU A 1 157 ? -12.023 -7.619 7.822 1.00 91.62 157 LEU A O 1
ATOM 1284 N N . ARG A 1 158 ? -11.477 -8.853 6.032 1.00 92.25 158 ARG A N 1
ATOM 1285 C CA . ARG A 1 158 ? -12.030 -10.113 6.557 1.00 92.25 158 ARG A CA 1
ATOM 1286 C C . ARG A 1 158 ? -11.231 -10.629 7.753 1.00 92.25 158 ARG A C 1
ATOM 1288 O O . ARG A 1 158 ? -11.809 -11.218 8.660 1.00 92.25 158 ARG A O 1
ATOM 1295 N N . ALA A 1 159 ? -9.915 -10.424 7.746 1.00 91.38 159 ALA A N 1
ATOM 1296 C CA . ALA A 1 159 ? -9.044 -10.769 8.862 1.00 91.38 159 ALA A CA 1
ATOM 1297 C C . ALA A 1 159 ? -9.408 -9.982 10.124 1.00 91.38 159 ALA A C 1
ATOM 1299 O O . ALA A 1 159 ? -9.646 -10.580 11.170 1.00 91.38 159 ALA A O 1
ATOM 1300 N N . LEU A 1 160 ? -9.522 -8.661 10.001 1.00 92.81 160 LEU A N 1
ATOM 1301 C CA . LEU A 1 160 ? -9.920 -7.781 11.096 1.00 92.81 160 LEU A CA 1
ATOM 1302 C C . LEU A 1 160 ? -11.341 -8.100 11.583 1.00 92.81 160 LEU A C 1
ATOM 1304 O O . LEU A 1 160 ? -11.556 -8.270 12.782 1.00 92.81 160 LEU A O 1
ATOM 1308 N N . ALA A 1 161 ? -12.283 -8.311 10.659 1.00 93.50 161 ALA A N 1
ATOM 1309 C CA . ALA A 1 161 ? -13.662 -8.651 11.001 1.00 93.50 161 ALA A CA 1
ATOM 1310 C C . ALA A 1 161 ? -13.774 -9.958 11.807 1.00 93.50 161 ALA A C 1
ATOM 1312 O O . ALA A 1 161 ? -14.632 -10.061 12.679 1.00 93.50 161 ALA A O 1
ATOM 1313 N N . SER A 1 162 ? -12.890 -10.939 11.574 1.00 94.75 162 SER A N 1
ATOM 1314 C CA . SER A 1 162 ? -12.872 -12.191 12.352 1.00 94.75 162 SER A CA 1
ATOM 1315 C C . SER A 1 162 ? -12.479 -12.013 13.825 1.00 94.75 162 SER A C 1
ATOM 1317 O O . SER A 1 162 ? -12.732 -12.899 14.633 1.00 94.75 162 SER A O 1
ATOM 1319 N N . GLU A 1 163 ? -11.925 -10.852 14.175 1.00 94.81 163 GLU A N 1
ATOM 1320 C CA . GLU A 1 163 ? -11.568 -10.433 15.536 1.00 94.81 163 GLU A CA 1
ATOM 1321 C C . GLU A 1 163 ? -12.490 -9.292 16.029 1.00 94.81 163 GLU A C 1
ATOM 1323 O O . GLU A 1 163 ? -12.160 -8.575 16.971 1.00 94.81 163 GLU A O 1
ATOM 1328 N N . ASN A 1 164 ? -13.660 -9.116 15.395 1.00 93.81 164 ASN A N 1
ATOM 1329 C CA . ASN A 1 164 ? -14.643 -8.054 15.661 1.00 93.81 164 ASN A CA 1
ATOM 1330 C C . ASN A 1 164 ? -14.111 -6.622 15.455 1.00 93.81 164 ASN A C 1
ATOM 1332 O O . ASN A 1 164 ? -14.589 -5.673 16.081 1.00 93.81 164 ASN A O 1
ATOM 1336 N N . ILE A 1 165 ? -13.126 -6.468 14.567 1.00 91.44 165 ILE A N 1
ATOM 1337 C CA . ILE A 1 165 ? -12.603 -5.175 14.123 1.00 91.44 165 ILE A CA 1
ATOM 1338 C C . ILE A 1 165 ? -13.211 -4.869 12.754 1.00 91.44 165 ILE A C 1
ATOM 1340 O O . ILE A 1 165 ? -12.767 -5.396 11.733 1.00 91.44 165 ILE A O 1
ATOM 1344 N N . ILE A 1 166 ? -14.264 -4.056 12.739 1.00 89.56 166 ILE A N 1
ATOM 1345 C CA . ILE A 1 166 ? -15.042 -3.714 11.545 1.00 89.56 166 ILE A CA 1
ATOM 1346 C C . ILE A 1 166 ? -15.087 -2.197 11.354 1.00 89.56 166 ILE A C 1
ATOM 1348 O O . ILE A 1 166 ? -14.909 -1.465 12.328 1.00 89.56 166 ILE A O 1
ATOM 1352 N N . PRO A 1 167 ? -15.323 -1.712 10.123 1.00 85.06 167 PRO A N 1
ATOM 1353 C CA . PRO A 1 167 ? -15.599 -0.303 9.918 1.00 85.06 167 PRO A CA 1
ATOM 1354 C C . PRO A 1 167 ? -16.837 0.146 10.710 1.00 85.06 167 PRO A C 1
ATOM 1356 O O . PRO A 1 167 ? -17.847 -0.563 10.715 1.00 85.06 167 PRO A O 1
ATOM 1359 N N . SER A 1 168 ? -16.736 1.266 11.420 1.00 80.19 168 SER A N 1
ATOM 1360 C CA . SER A 1 168 ? -17.753 1.803 12.320 1.00 80.19 168 SER A CA 1
ATOM 1361 C C . SER A 1 168 ? -17.457 3.270 12.674 1.00 80.19 168 SER A C 1
ATOM 1363 O O . SER A 1 168 ? -16.312 3.657 12.921 1.00 80.19 168 SER A O 1
ATOM 1365 N N . ASP A 1 169 ? -18.526 4.069 12.745 1.00 72.25 169 ASP A N 1
ATOM 1366 C CA . ASP A 1 169 ? -18.491 5.479 13.156 1.00 72.25 169 ASP A CA 1
ATOM 1367 C C . ASP A 1 169 ? -18.415 5.659 14.687 1.00 72.25 169 ASP A C 1
ATOM 1369 O O . ASP A 1 169 ? -18.026 6.723 15.172 1.00 72.25 169 ASP A O 1
ATOM 1373 N N . ASP A 1 170 ? -18.816 4.640 15.451 1.00 75.50 170 ASP A N 1
ATOM 1374 C CA . ASP A 1 170 ? -19.060 4.681 16.898 1.00 75.50 170 ASP A CA 1
ATOM 1375 C C . ASP A 1 170 ? -18.124 3.778 17.718 1.00 75.50 170 ASP A C 1
ATOM 1377 O O . ASP A 1 170 ? -18.016 3.924 18.938 1.00 75.50 170 ASP A O 1
ATOM 1381 N N . GLN A 1 171 ? -17.408 2.871 17.056 1.00 81.75 171 GLN A N 1
ATOM 1382 C CA . GLN A 1 171 ? -16.465 1.953 17.667 1.00 81.75 171 GLN A CA 1
ATOM 1383 C C . GLN A 1 171 ? -15.030 2.384 17.370 1.00 81.75 171 GLN A C 1
ATOM 1385 O O . GLN A 1 171 ? -14.652 2.715 16.244 1.00 81.75 171 GLN A O 1
ATOM 1390 N N . MET A 1 172 ? -14.206 2.348 18.413 1.00 83.25 172 MET A N 1
ATOM 1391 C CA . MET A 1 172 ? -12.776 2.594 18.315 1.00 83.25 172 MET A CA 1
ATOM 1392 C C . MET A 1 172 ? -11.983 1.343 18.663 1.00 83.25 172 MET A C 1
ATOM 1394 O O . MET A 1 172 ? -12.384 0.523 19.494 1.00 83.25 172 MET A O 1
ATOM 1398 N N . TYR A 1 173 ? -10.807 1.243 18.057 1.00 86.00 173 TYR A N 1
ATOM 1399 C CA . TYR A 1 173 ? -9.852 0.173 18.269 1.00 86.00 173 TYR A CA 1
ATOM 1400 C C . TYR A 1 173 ? -8.492 0.756 18.602 1.00 86.00 173 TYR A C 1
ATOM 1402 O O . TYR A 1 173 ? -8.066 1.760 18.038 1.00 86.00 173 TYR A O 1
ATOM 1410 N N . THR A 1 174 ? -7.782 0.105 19.511 1.00 87.56 174 THR A N 1
ATOM 1411 C CA . THR A 1 174 ? -6.374 0.415 19.751 1.00 87.56 174 THR A CA 1
ATOM 1412 C C . THR A 1 174 ? -5.506 -0.124 18.618 1.00 87.56 174 THR A C 1
ATOM 1414 O O . THR A 1 174 ? -5.769 -1.208 18.087 1.00 87.56 174 THR A O 1
ATOM 1417 N N . VAL A 1 175 ? -4.407 0.568 18.311 1.00 85.00 175 VAL A N 1
ATOM 1418 C CA . VAL A 1 175 ? -3.335 0.060 17.428 1.00 85.00 175 VAL A CA 1
ATOM 1419 C C . VAL A 1 175 ? -2.959 -1.380 17.790 1.00 85.00 175 VAL A C 1
ATOM 1421 O O . VAL A 1 175 ? -2.948 -2.260 16.931 1.00 85.00 175 VAL A O 1
ATOM 1424 N N . LYS A 1 176 ? -2.781 -1.666 19.085 1.00 87.00 176 LYS A N 1
ATOM 1425 C CA . LYS A 1 176 ? -2.447 -3.005 19.584 1.00 87.00 176 LYS A CA 1
ATOM 1426 C C . LYS A 1 176 ? -3.500 -4.072 19.265 1.00 87.00 176 LYS A C 1
ATOM 1428 O O . LYS A 1 176 ? -3.133 -5.227 19.046 1.00 87.00 176 LYS A O 1
ATOM 1433 N N . GLN A 1 177 ? -4.793 -3.736 19.282 1.00 90.31 177 GLN A N 1
ATOM 1434 C CA . GLN A 1 177 ? -5.855 -4.681 18.910 1.00 90.31 177 GLN A CA 1
ATOM 1435 C C . GLN A 1 177 ? -5.751 -5.056 17.432 1.00 90.31 177 GLN A C 1
ATOM 1437 O O . GLN A 1 177 ? -5.805 -6.239 17.103 1.00 90.31 177 GLN A O 1
ATOM 1442 N N . VAL A 1 178 ? -5.534 -4.069 16.563 1.00 89.19 178 VAL A N 1
ATOM 1443 C CA . VAL A 1 178 ? -5.417 -4.288 15.116 1.00 89.19 178 VAL A CA 1
ATOM 1444 C C . VAL A 1 178 ? -4.144 -5.069 14.778 1.00 89.19 178 VAL A C 1
ATOM 1446 O O . VAL A 1 178 ? -4.209 -6.064 14.059 1.00 89.19 178 VAL A O 1
ATOM 1449 N N . GLU A 1 179 ? -3.000 -4.708 15.364 1.00 87.81 179 GLU A N 1
ATOM 1450 C CA . GLU A 1 179 ? -1.742 -5.451 15.192 1.00 87.81 179 GLU A CA 1
ATOM 1451 C C . GLU A 1 179 ? -1.854 -6.903 15.680 1.00 87.81 179 GLU A C 1
ATOM 1453 O O . GLU A 1 179 ? -1.347 -7.823 15.032 1.00 87.81 179 GLU A O 1
ATOM 1458 N N . ARG A 1 180 ? -2.562 -7.141 16.794 1.00 89.38 180 ARG A N 1
ATOM 1459 C CA . ARG A 1 180 ? -2.832 -8.498 17.286 1.00 89.38 180 ARG A CA 1
ATOM 1460 C C . ARG A 1 180 ? -3.703 -9.287 16.314 1.00 89.38 180 ARG A C 1
ATOM 1462 O O . ARG A 1 180 ? -3.369 -10.433 16.039 1.00 89.38 180 ARG A O 1
ATOM 1469 N N . ALA A 1 181 ? -4.778 -8.698 15.795 1.00 91.00 181 ALA A N 1
ATOM 1470 C CA . ALA A 1 181 ? -5.657 -9.364 14.835 1.00 91.00 181 ALA A CA 1
ATOM 1471 C C . ALA A 1 181 ? -4.900 -9.770 13.559 1.00 91.00 181 ALA A C 1
ATOM 1473 O O . ALA A 1 181 ? -5.041 -10.892 13.068 1.00 91.00 181 ALA A O 1
ATOM 1474 N N . ILE A 1 182 ? -4.023 -8.890 13.068 1.00 88.88 182 ILE A N 1
ATOM 1475 C CA . ILE A 1 182 ? -3.117 -9.185 11.953 1.00 88.88 182 ILE A CA 1
ATOM 1476 C C . ILE A 1 182 ? -2.192 -10.359 12.308 1.00 88.88 182 ILE A C 1
ATOM 1478 O O . ILE A 1 182 ? -2.103 -11.327 11.550 1.00 88.88 182 ILE A O 1
ATOM 1482 N N . SER A 1 183 ? -1.542 -10.308 13.473 1.00 87.19 183 SER A N 1
ATOM 1483 C CA . SER A 1 183 ? -0.642 -11.371 13.930 1.00 87.19 183 SER A CA 1
ATOM 1484 C C . SER A 1 183 ? -1.351 -12.719 14.060 1.00 87.19 183 SER A C 1
ATOM 1486 O O . SER A 1 183 ? -0.861 -13.716 13.536 1.00 87.19 183 SER A O 1
ATOM 1488 N N . ASN A 1 184 ? -2.543 -12.753 14.658 1.00 89.25 184 ASN A N 1
ATOM 1489 C CA . ASN A 1 184 ? -3.349 -13.965 14.796 1.00 89.25 184 ASN A CA 1
ATOM 1490 C C . ASN A 1 184 ? -3.720 -14.562 13.435 1.00 89.25 184 ASN A C 1
ATOM 1492 O O . ASN A 1 184 ? -3.633 -15.775 13.244 1.00 89.25 184 ASN A O 1
ATOM 1496 N N . LYS A 1 185 ? -4.132 -13.720 12.478 1.00 89.44 185 LYS A N 1
ATOM 1497 C CA . LYS A 1 185 ? -4.604 -14.199 11.177 1.00 89.44 185 LYS A CA 1
ATOM 1498 C C . LYS A 1 185 ? -3.478 -14.719 10.299 1.00 89.44 185 LYS A C 1
ATOM 1500 O O . LYS A 1 185 ? -3.630 -15.750 9.644 1.00 89.44 185 LYS A O 1
ATOM 1505 N N . TYR A 1 186 ? -2.401 -13.952 10.214 1.00 85.50 186 TYR A N 1
ATOM 1506 C CA . TYR A 1 186 ? -1.349 -14.177 9.229 1.00 85.50 186 TYR A CA 1
ATOM 1507 C C . TYR A 1 186 ? -0.119 -14.855 9.818 1.00 85.50 186 TYR A C 1
ATOM 1509 O O . TYR A 1 186 ? 0.787 -15.224 9.074 1.00 85.50 186 TYR A O 1
ATOM 1517 N N . GLY A 1 187 ? -0.070 -14.991 11.145 1.00 81.88 187 GLY A N 1
ATOM 1518 C CA . GLY A 1 187 ? 1.127 -15.403 11.855 1.00 81.88 187 GLY A CA 1
ATOM 1519 C C . GLY A 1 187 ? 2.283 -14.449 11.595 1.00 81.88 187 GLY A C 1
ATOM 1520 O O . GLY A 1 187 ? 3.404 -14.931 11.565 1.00 81.88 187 GLY A O 1
ATOM 1521 N N . ALA A 1 188 ? 2.025 -13.155 11.349 1.00 76.94 188 ALA A N 1
ATOM 1522 C CA . ALA A 1 188 ? 2.985 -12.167 10.849 1.00 76.94 188 ALA A CA 1
ATOM 1523 C C . ALA A 1 188 ? 2.965 -10.862 11.652 1.00 76.94 188 ALA A C 1
ATOM 1525 O O . ALA A 1 188 ? 1.903 -10.416 12.083 1.00 76.94 188 ALA A O 1
ATOM 1526 N N . LYS A 1 189 ? 4.123 -10.204 11.811 1.00 74.38 189 LYS A N 1
ATOM 1527 C CA . LYS A 1 189 ? 4.170 -8.853 12.395 1.00 74.38 189 LYS A CA 1
ATOM 1528 C C . LYS A 1 189 ? 3.561 -7.857 11.399 1.00 74.38 189 LYS A C 1
ATOM 1530 O O . LYS A 1 189 ? 4.065 -7.698 10.287 1.00 74.38 189 LYS A O 1
ATOM 1535 N N . GLY A 1 190 ? 2.487 -7.190 11.808 1.00 78.12 190 GLY A N 1
ATOM 1536 C CA . GLY A 1 190 ? 1.967 -5.997 11.147 1.00 78.12 190 GLY A CA 1
ATOM 1537 C C . GLY A 1 190 ? 2.189 -4.774 12.016 1.00 78.12 190 GLY A C 1
ATOM 1538 O O . GLY A 1 190 ? 2.197 -4.890 13.240 1.00 78.12 190 GLY A O 1
ATOM 1539 N N . ARG A 1 191 ? 2.356 -3.619 11.378 1.00 81.94 191 ARG A N 1
ATOM 1540 C CA . ARG A 1 191 ? 2.412 -2.325 12.049 1.00 81.94 191 ARG A CA 1
ATOM 1541 C C . ARG A 1 191 ? 1.244 -1.474 11.603 1.00 81.94 191 ARG A C 1
ATOM 1543 O O . ARG A 1 191 ? 0.965 -1.392 10.406 1.00 81.94 191 ARG A O 1
ATOM 1550 N N . VAL A 1 192 ? 0.605 -0.821 12.560 1.00 83.12 192 VAL A N 1
ATOM 1551 C CA . VAL A 1 192 ? -0.401 0.200 12.282 1.00 83.12 192 VAL A CA 1
ATOM 1552 C C . VAL A 1 192 ? 0.177 1.540 12.688 1.00 83.12 192 VAL A C 1
ATOM 1554 O O . VAL A 1 192 ? 0.647 1.699 13.809 1.00 83.12 192 VAL A O 1
ATOM 1557 N N . ILE A 1 193 ? 0.176 2.489 11.765 1.00 75.50 193 ILE A N 1
ATOM 1558 C CA . ILE A 1 193 ? 0.588 3.863 12.042 1.00 75.50 193 ILE A CA 1
ATOM 1559 C C . ILE A 1 193 ? -0.620 4.744 11.802 1.00 75.50 193 ILE A C 1
ATOM 1561 O O . ILE A 1 193 ? -1.283 4.619 10.770 1.00 75.50 193 ILE A O 1
ATOM 1565 N N . CYS A 1 194 ? -0.886 5.630 12.753 1.00 74.38 194 CYS A N 1
ATOM 1566 C CA . CYS A 1 194 ? -2.035 6.508 12.716 1.00 74.38 194 CYS A CA 1
ATOM 1567 C C . CYS A 1 194 ? -1.604 7.972 12.616 1.00 74.38 194 CYS A C 1
ATOM 1569 O O . CYS A 1 194 ? -0.802 8.468 13.396 1.00 74.38 194 CYS A O 1
ATOM 1571 N N . LEU A 1 195 ? -2.173 8.690 11.659 1.00 66.88 195 LEU A N 1
ATOM 1572 C CA . LEU A 1 195 ? -1.980 10.109 11.437 1.00 66.88 195 LEU A CA 1
ATOM 1573 C C . LEU A 1 195 ? -3.115 10.885 12.116 1.00 66.88 195 LEU A C 1
ATOM 1575 O O . LEU A 1 195 ? -4.297 10.530 12.023 1.00 66.88 195 LEU A O 1
ATOM 1579 N N . ARG A 1 196 ? -2.744 11.971 12.796 1.00 62.97 196 ARG A N 1
ATOM 1580 C CA . ARG A 1 196 ? -3.694 12.972 13.298 1.00 62.97 196 ARG A CA 1
ATOM 1581 C C . ARG A 1 196 ? -4.056 13.938 12.180 1.00 62.97 196 ARG A C 1
ATOM 1583 O O . ARG A 1 196 ? -3.232 14.212 11.308 1.00 62.97 196 ARG A O 1
ATOM 1590 N N . GLY A 1 197 ? -5.276 14.465 12.213 1.00 56.38 197 GLY A N 1
ATOM 1591 C CA . GLY A 1 197 ? -5.662 15.508 11.274 1.00 56.38 197 GLY A CA 1
ATOM 1592 C C . GLY A 1 197 ? -4.945 16.837 11.543 1.00 56.38 197 GLY A C 1
ATOM 1593 O O . GLY A 1 197 ? -4.318 17.023 12.591 1.00 56.38 197 GLY A O 1
ATOM 1594 N N . PRO A 1 198 ? -5.013 17.785 10.594 1.00 55.12 198 PRO A N 1
ATOM 1595 C CA . PRO A 1 198 ? -4.407 19.102 10.741 1.00 55.12 198 PRO A CA 1
ATOM 1596 C C . PRO A 1 198 ? -4.906 19.844 11.990 1.00 55.12 198 PRO A C 1
ATOM 1598 O O . PRO A 1 198 ? -6.103 19.982 12.209 1.00 55.12 198 PRO A O 1
ATOM 1601 N N . ALA A 1 199 ? -3.974 20.436 12.747 1.00 56.75 199 ALA A N 1
ATOM 1602 C CA . ALA A 1 199 ? -4.228 21.132 14.019 1.00 56.75 199 ALA A CA 1
ATOM 1603 C C . ALA A 1 199 ? -5.232 22.304 13.956 1.00 56.75 199 ALA A C 1
ATOM 1605 O O . ALA A 1 199 ? -5.685 22.793 14.988 1.00 56.75 199 ALA A O 1
ATOM 1606 N N . ARG A 1 200 ? -5.544 22.805 12.753 1.00 57.34 200 ARG A N 1
ATOM 1607 C CA . ARG A 1 200 ? -6.517 23.892 12.545 1.00 57.34 200 ARG A CA 1
ATOM 1608 C C . ARG A 1 200 ? -7.962 23.412 12.615 1.00 57.34 200 ARG A C 1
ATOM 1610 O O . ARG A 1 200 ? -8.855 24.233 12.804 1.00 57.34 200 ARG A O 1
ATOM 1617 N N . ASP A 1 201 ? -8.180 22.112 12.473 1.00 55.38 201 ASP A N 1
ATOM 1618 C CA . ASP A 1 201 ? -9.481 21.497 12.637 1.00 55.38 201 ASP A CA 1
ATOM 1619 C C . ASP A 1 201 ? -9.501 20.762 13.983 1.00 55.38 201 ASP A C 1
ATOM 1621 O O . ASP A 1 201 ? -8.895 19.706 14.151 1.00 55.38 201 ASP A O 1
ATOM 1625 N N . LYS A 1 202 ? -10.175 21.365 14.970 1.00 57.06 202 LYS A N 1
ATOM 1626 C CA . LYS A 1 202 ? -10.248 20.831 16.339 1.00 57.06 202 LYS A CA 1
ATOM 1627 C C . LYS A 1 202 ? -10.928 19.463 16.404 1.00 57.06 202 LYS A C 1
ATOM 1629 O O . LYS A 1 202 ? -10.585 18.650 17.247 1.00 57.06 202 LYS A O 1
ATOM 1634 N N . GLN A 1 203 ? -11.861 19.183 15.493 1.00 55.94 203 GLN A N 1
ATOM 1635 C CA . GLN A 1 203 ? -12.525 17.878 15.421 1.00 55.94 203 GLN A CA 1
ATOM 1636 C C . GLN A 1 203 ? -11.555 16.776 14.958 1.00 55.94 203 GLN A C 1
ATOM 1638 O O . GLN A 1 203 ? -11.746 15.593 15.233 1.00 55.94 203 GLN A O 1
ATOM 1643 N N . LEU A 1 204 ? -10.509 17.188 14.249 1.00 53.69 204 LEU A N 1
ATOM 1644 C CA . LEU A 1 204 ? -9.506 16.354 13.610 1.00 53.69 204 LEU A CA 1
ATOM 1645 C C . LEU A 1 204 ? -8.211 16.190 14.395 1.00 53.69 204 LEU A C 1
ATOM 1647 O O . LEU A 1 204 ? -7.501 15.196 14.232 1.00 53.69 204 LEU A O 1
ATOM 1651 N N . SER A 1 205 ? -7.852 17.214 15.163 1.00 55.22 205 SER A N 1
ATOM 1652 C CA . SER A 1 205 ? -6.623 17.245 15.947 1.00 55.22 205 SER A CA 1
ATOM 1653 C C . SER A 1 205 ? -6.697 16.363 17.185 1.00 55.22 205 SER A C 1
ATOM 1655 O O . SER A 1 205 ? -5.657 15.912 17.671 1.00 55.22 205 SER A O 1
ATOM 1657 N N . ASP A 1 206 ? -7.912 16.132 17.682 1.00 56.81 206 ASP A N 1
ATOM 1658 C CA . ASP A 1 206 ? -8.153 15.532 18.992 1.00 56.81 206 ASP A CA 1
ATOM 1659 C C . ASP A 1 206 ? -8.175 13.994 18.935 1.00 56.81 206 ASP A C 1
ATOM 1661 O O . ASP A 1 206 ? -7.898 13.338 19.938 1.00 56.81 206 ASP A O 1
ATOM 1665 N N . GLU A 1 207 ? -8.400 13.404 17.754 1.00 59.03 207 GLU A N 1
ATOM 1666 C CA . GLU A 1 207 ? -8.451 11.953 17.555 1.00 59.03 207 GLU A CA 1
ATOM 1667 C C . GLU A 1 207 ? -7.736 11.533 16.255 1.00 59.03 207 GLU A C 1
ATOM 1669 O O . GLU A 1 207 ? -7.961 12.137 15.206 1.00 59.03 207 GLU A O 1
ATOM 1674 N N . 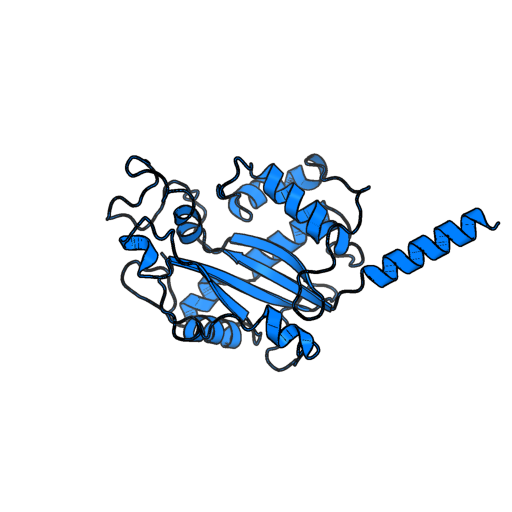PRO A 1 208 ? -6.888 10.488 16.265 1.00 59.09 208 PRO A N 1
ATOM 1675 C CA . PRO A 1 208 ? -6.319 9.939 15.040 1.00 59.09 208 PRO A CA 1
ATOM 1676 C C . PRO A 1 208 ? -7.417 9.302 14.187 1.00 59.09 208 PRO A C 1
ATOM 1678 O O . PRO A 1 208 ? -8.102 8.373 14.613 1.00 59.09 208 PRO A O 1
ATOM 1681 N N . LYS A 1 209 ? -7.580 9.810 12.964 1.00 61.50 209 LYS A N 1
ATOM 1682 C CA . LYS A 1 209 ? -8.629 9.375 12.023 1.00 61.50 209 LYS A CA 1
ATOM 1683 C C . LYS A 1 209 ? -8.100 8.534 10.865 1.00 61.50 209 LYS A C 1
ATOM 1685 O O . LYS A 1 209 ? -8.881 7.954 10.112 1.00 61.50 209 LYS A O 1
ATOM 1690 N N . LEU A 1 210 ? -6.780 8.490 10.696 1.00 62.16 210 LEU A N 1
ATOM 1691 C CA . LEU A 1 210 ? -6.152 7.917 9.520 1.00 62.16 210 LEU A CA 1
ATOM 1692 C C . LEU A 1 210 ? -5.101 6.898 9.904 1.00 62.16 210 LEU A C 1
ATOM 1694 O O . LEU A 1 210 ? -3.998 7.281 10.253 1.00 62.16 210 LEU A O 1
ATOM 1698 N N . CYS A 1 211 ? -5.414 5.612 9.794 1.00 67.81 211 CYS A N 1
ATOM 1699 C CA . CYS A 1 211 ? -4.436 4.568 10.063 1.00 67.81 211 CYS A CA 1
ATOM 1700 C C . CYS A 1 211 ? -4.088 3.803 8.791 1.00 67.81 211 CYS A C 1
ATOM 1702 O O . CYS A 1 211 ? -4.969 3.361 8.053 1.00 67.81 211 CYS A O 1
ATOM 1704 N N . HIS A 1 212 ? -2.791 3.651 8.543 1.00 76.12 212 HIS A N 1
ATOM 1705 C CA . HIS A 1 212 ? -2.262 2.800 7.489 1.00 76.12 212 HIS A CA 1
ATOM 1706 C C . HIS A 1 212 ? -1.673 1.532 8.096 1.00 76.12 212 HIS A C 1
ATOM 1708 O O . HIS A 1 212 ? -1.087 1.549 9.182 1.00 76.12 212 HIS A O 1
ATOM 1714 N N . VAL A 1 213 ? -1.859 0.417 7.395 1.00 81.19 213 VAL A N 1
ATOM 1715 C CA . VAL A 1 213 ? -1.414 -0.905 7.833 1.00 81.19 213 VAL A CA 1
ATOM 1716 C C . VAL A 1 213 ? -0.252 -1.333 6.956 1.00 81.19 213 VAL A C 1
ATOM 1718 O O . VAL A 1 213 ? -0.374 -1.409 5.736 1.00 81.19 213 VAL A O 1
ATOM 1721 N N . MET A 1 214 ? 0.870 -1.656 7.583 1.00 81.31 214 MET A N 1
ATOM 1722 C CA . MET A 1 214 ? 2.057 -2.179 6.922 1.00 81.31 214 MET A CA 1
ATOM 1723 C C . MET A 1 214 ? 2.292 -3.623 7.346 1.00 81.31 214 MET A C 1
ATOM 1725 O O . MET A 1 214 ? 2.323 -3.939 8.536 1.00 81.31 214 MET A O 1
ATOM 1729 N N . LEU A 1 215 ? 2.474 -4.498 6.364 1.00 78.12 215 LEU A N 1
ATOM 1730 C CA . LEU A 1 215 ? 2.750 -5.917 6.546 1.00 78.12 215 LEU A CA 1
ATOM 1731 C C . LEU A 1 215 ? 4.130 -6.245 5.980 1.00 78.12 215 LEU A C 1
ATOM 1733 O O . LEU A 1 215 ? 4.512 -5.743 4.927 1.00 78.12 215 LEU A O 1
ATOM 1737 N N . LEU A 1 216 ? 4.870 -7.112 6.662 1.00 78.31 216 LEU A N 1
ATOM 1738 C CA . LEU A 1 216 ? 6.179 -7.577 6.205 1.00 78.31 216 LEU A CA 1
ATOM 1739 C C . LEU A 1 216 ? 6.006 -8.818 5.318 1.00 78.31 216 LEU A C 1
ATOM 1741 O O . LEU A 1 216 ? 5.404 -9.807 5.744 1.00 78.31 216 LEU A O 1
ATOM 1745 N N . LEU A 1 217 ? 6.539 -8.788 4.093 1.00 75.00 217 LEU A N 1
ATOM 1746 C CA . LEU A 1 217 ? 6.564 -9.929 3.171 1.00 75.00 217 LEU A CA 1
ATOM 1747 C C . LEU A 1 217 ? 8.001 -10.377 2.917 1.00 75.00 217 LEU A C 1
ATOM 1749 O O . LEU A 1 217 ? 8.851 -9.579 2.534 1.00 75.00 217 LEU A O 1
ATOM 1753 N N . LYS A 1 218 ? 8.267 -11.677 3.030 1.00 75.50 218 LYS A N 1
ATOM 1754 C CA . LYS A 1 218 ? 9.586 -12.244 2.733 1.00 75.50 218 LYS A CA 1
ATOM 1755 C C . LYS A 1 218 ? 9.950 -12.062 1.265 1.00 75.50 218 LYS A C 1
ATOM 1757 O O . LYS A 1 218 ? 9.143 -12.358 0.380 1.00 75.50 218 LYS A O 1
ATOM 1762 N N . ARG A 1 219 ? 11.218 -11.734 1.014 1.00 78.56 219 ARG A N 1
ATOM 1763 C CA . ARG A 1 219 ? 11.847 -11.773 -0.311 1.00 78.56 219 ARG A CA 1
ATOM 1764 C C . ARG A 1 219 ? 12.053 -13.222 -0.769 1.00 78.56 219 ARG A C 1
ATOM 1766 O O . ARG A 1 219 ? 13.102 -13.821 -0.545 1.00 78.56 219 ARG A O 1
ATOM 1773 N N . ARG A 1 220 ? 11.019 -13.833 -1.351 1.00 75.06 220 ARG A N 1
ATOM 1774 C CA . ARG A 1 220 ? 11.048 -15.197 -1.912 1.00 75.06 220 ARG A CA 1
ATOM 1775 C C . ARG A 1 220 ? 10.136 -15.302 -3.127 1.00 75.06 220 ARG A C 1
ATOM 1777 O O . ARG A 1 220 ? 9.213 -14.510 -3.280 1.00 75.06 220 ARG A O 1
ATOM 1784 N N . VAL A 1 221 ? 10.327 -16.369 -3.896 1.00 59.97 221 VAL A N 1
ATOM 1785 C CA . VAL A 1 221 ? 9.398 -16.777 -4.953 1.00 59.97 221 VAL A CA 1
ATOM 1786 C C . VAL A 1 221 ? 7.988 -16.942 -4.352 1.00 59.97 221 VAL A C 1
ATOM 1788 O O . VAL A 1 221 ? 7.817 -17.665 -3.361 1.00 59.97 221 VAL A O 1
ATOM 1791 N N . ASN A 1 222 ? 6.986 -16.278 -4.933 1.00 64.00 222 ASN A N 1
ATOM 1792 C CA . ASN A 1 222 ? 5.584 -16.166 -4.488 1.00 64.00 222 ASN A CA 1
ATOM 1793 C C . ASN A 1 222 ? 5.279 -15.305 -3.243 1.00 64.00 222 ASN A C 1
ATOM 1795 O O . ASN A 1 222 ? 4.213 -15.505 -2.666 1.00 64.00 222 ASN A O 1
ATOM 1799 N N . LEU A 1 223 ? 6.184 -14.422 -2.798 1.00 71.88 223 LEU A N 1
ATOM 1800 C CA . LEU A 1 223 ? 5.978 -13.407 -1.739 1.00 71.88 223 LEU A CA 1
ATOM 1801 C C . LEU A 1 223 ? 4.979 -13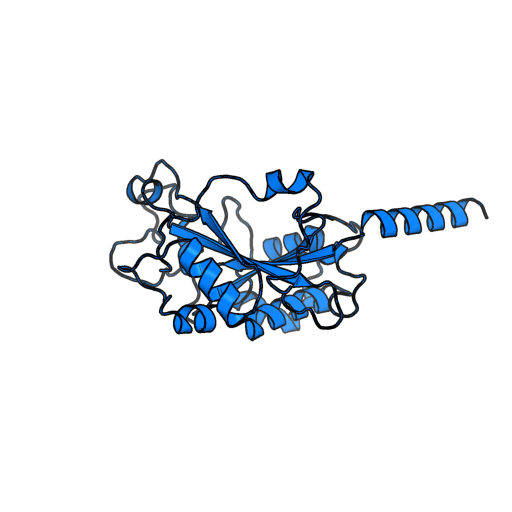.793 -0.631 1.00 71.88 223 LEU A C 1
ATOM 1803 O O . LEU A 1 223 ? 3.770 -13.588 -0.732 1.00 71.88 223 LEU A O 1
ATOM 1807 N N . ARG A 1 224 ? 5.489 -14.324 0.482 1.00 75.50 224 ARG A N 1
ATOM 1808 C CA . ARG A 1 224 ? 4.663 -14.726 1.634 1.00 75.50 224 ARG A CA 1
ATOM 1809 C C . ARG A 1 224 ? 4.871 -13.784 2.808 1.00 75.50 224 ARG A C 1
ATOM 1811 O O . ARG A 1 224 ? 5.973 -13.274 2.989 1.00 75.50 224 ARG A O 1
ATOM 1818 N N . LEU A 1 225 ? 3.846 -13.625 3.642 1.00 71.81 225 LEU A N 1
ATOM 1819 C CA . LEU A 1 225 ? 3.955 -12.883 4.901 1.00 71.81 225 LEU A CA 1
ATOM 1820 C C . LEU A 1 225 ? 5.077 -13.465 5.779 1.00 71.81 225 LEU A C 1
ATOM 1822 O O . LEU A 1 225 ? 5.243 -14.687 5.877 1.00 71.81 225 LEU A O 1
ATOM 1826 N N . ALA A 1 226 ? 5.893 -12.578 6.352 1.00 63.09 226 ALA A N 1
ATOM 1827 C CA . ALA A 1 226 ? 6.967 -12.937 7.271 1.00 63.09 226 ALA A CA 1
ATOM 1828 C C . ALA A 1 226 ? 6.376 -13.423 8.593 1.00 63.09 226 ALA A C 1
ATOM 1830 O O . ALA A 1 226 ? 5.422 -12.823 9.078 1.00 63.09 226 ALA A O 1
ATOM 1831 N N . SER A 1 227 ? 6.901 -14.503 9.178 1.00 62.38 227 SER A N 1
ATOM 1832 C CA . SER A 1 227 ? 6.313 -15.013 10.417 1.00 62.38 227 SER A CA 1
ATOM 1833 C C . SER A 1 227 ? 6.606 -14.079 11.595 1.00 62.38 227 SER A C 1
ATOM 1835 O O . SER A 1 227 ? 7.648 -13.433 11.646 1.00 62.38 227 SER A O 1
ATOM 1837 N N . ALA A 1 228 ? 5.716 -14.031 12.584 1.00 59.03 228 ALA A N 1
ATOM 1838 C CA . ALA A 1 228 ? 5.854 -13.179 13.757 1.00 59.03 228 ALA A CA 1
ATOM 1839 C C . ALA A 1 228 ? 7.045 -13.581 14.643 1.00 59.03 228 ALA A C 1
ATOM 1841 O O . ALA A 1 228 ? 7.525 -12.767 15.429 1.00 59.03 228 ALA A O 1
ATOM 1842 N N . THR A 1 229 ? 7.512 -14.825 14.512 1.00 52.97 229 THR A N 1
ATOM 1843 C CA . THR A 1 229 ? 8.650 -15.402 15.242 1.00 52.97 229 THR A CA 1
ATOM 1844 C C . THR A 1 229 ? 9.979 -15.254 14.515 1.00 52.97 229 THR A C 1
ATOM 1846 O O . THR A 1 229 ? 11.026 -15.470 15.117 1.00 52.97 229 THR A O 1
ATOM 1849 N N . GLU A 1 230 ? 9.964 -14.926 13.223 1.00 54.00 230 GLU A N 1
ATOM 1850 C CA . GLU A 1 230 ? 11.183 -14.539 12.527 1.00 54.00 230 GLU A CA 1
ATOM 1851 C C . GLU A 1 230 ? 11.537 -13.130 12.984 1.00 54.00 230 GLU A C 1
ATOM 1853 O O . GLU A 1 230 ? 11.017 -12.129 12.494 1.00 54.00 230 GLU A O 1
ATOM 1858 N N . ASP A 1 231 ? 12.419 -13.053 13.975 1.00 44.84 231 ASP A N 1
ATOM 1859 C CA . ASP A 1 231 ? 13.162 -11.835 14.241 1.00 44.84 231 ASP A CA 1
ATOM 1860 C C . ASP A 1 231 ? 14.125 -11.589 13.072 1.00 44.84 231 ASP A C 1
ATOM 1862 O O . ASP A 1 231 ? 15.338 -11.745 13.177 1.00 44.84 231 ASP A O 1
ATOM 1866 N N . GLU A 1 232 ? 13.588 -11.082 11.964 1.00 48.16 232 GLU A N 1
ATOM 1867 C CA . GLU A 1 232 ? 14.294 -10.069 11.182 1.00 48.16 232 GLU A CA 1
ATOM 1868 C C . GLU A 1 232 ? 14.301 -8.786 12.023 1.00 48.16 232 GLU A C 1
ATOM 1870 O O . GLU A 1 232 ? 13.669 -7.777 11.709 1.00 48.16 232 GLU A O 1
ATOM 1875 N N . ALA A 1 233 ? 14.957 -8.866 13.186 1.00 39.34 233 ALA A N 1
ATOM 1876 C CA . ALA A 1 233 ? 15.227 -7.720 14.019 1.00 39.34 233 ALA A CA 1
ATOM 1877 C C . ALA A 1 233 ? 16.000 -6.740 13.133 1.00 39.34 233 ALA A C 1
ATOM 1879 O O . ALA A 1 233 ? 17.048 -7.106 12.585 1.00 39.34 233 ALA A O 1
ATOM 1880 N N . PRO A 1 234 ? 15.503 -5.509 12.955 1.00 40.81 234 PRO A N 1
ATOM 1881 C CA . PRO A 1 234 ? 16.289 -4.501 12.288 1.00 40.81 234 PRO A CA 1
ATOM 1882 C C . PRO A 1 234 ? 17.630 -4.409 13.029 1.00 40.81 234 PRO A C 1
ATOM 1884 O O . PRO A 1 234 ? 17.627 -4.308 14.260 1.00 40.81 234 PRO A O 1
ATOM 1887 N N . ARG A 1 235 ? 18.767 -4.504 12.312 1.00 40.16 235 ARG A N 1
ATOM 1888 C CA . ARG A 1 235 ? 20.102 -4.284 12.912 1.00 40.16 235 ARG A CA 1
ATOM 1889 C C . ARG A 1 235 ? 19.999 -3.029 13.777 1.00 40.16 235 ARG A C 1
ATOM 1891 O O . ARG A 1 235 ? 19.356 -2.084 13.332 1.00 40.16 235 ARG A O 1
ATOM 1898 N N . ASP A 1 236 ? 20.559 -3.043 14.988 1.00 36.91 236 ASP A N 1
ATOM 1899 C CA . ASP A 1 236 ? 20.229 -2.155 16.124 1.00 36.91 236 ASP A CA 1
ATOM 1900 C C . ASP A 1 236 ? 19.970 -0.657 15.827 1.00 36.91 236 ASP A C 1
ATOM 1902 O O . ASP A 1 236 ? 19.267 0.001 16.593 1.00 36.91 236 ASP A O 1
ATOM 1906 N N . SER A 1 237 ? 20.445 -0.117 14.704 1.00 34.34 237 SER A N 1
ATOM 1907 C CA . SER A 1 237 ? 20.103 1.209 14.176 1.00 34.34 237 SER A CA 1
ATOM 1908 C C . SER A 1 237 ? 18.648 1.394 13.712 1.00 34.34 237 SER A C 1
ATOM 1910 O O . SER A 1 237 ? 18.212 2.529 13.533 1.00 34.34 237 SER A O 1
ATOM 1912 N N . ALA A 1 238 ? 17.867 0.332 13.525 1.00 35.91 238 ALA A N 1
ATOM 1913 C CA . ALA A 1 238 ? 16.506 0.434 13.001 1.00 35.91 238 ALA A CA 1
ATOM 1914 C C . ALA A 1 238 ? 15.389 0.213 14.024 1.00 35.91 238 ALA A C 1
ATOM 1916 O O . ALA A 1 238 ? 14.210 0.373 13.705 1.00 35.91 238 ALA A O 1
ATOM 1917 N N . LYS A 1 239 ? 15.766 0.060 15.299 1.00 33.16 239 LYS A N 1
ATOM 1918 C CA . LYS A 1 239 ? 14.883 0.454 16.404 1.00 33.16 239 LYS A CA 1
ATOM 1919 C C . LYS A 1 239 ? 14.438 1.915 16.256 1.00 33.16 239 LYS A C 1
ATOM 1921 O O . LYS A 1 239 ? 13.308 2.214 16.597 1.00 33.16 239 LYS A O 1
ATOM 1926 N N . GLN A 1 240 ? 15.257 2.801 15.679 1.00 33.31 240 GLN A N 1
ATOM 1927 C CA . GLN A 1 240 ? 14.933 4.230 15.560 1.00 33.31 240 GLN A CA 1
ATOM 1928 C C . GLN A 1 240 ? 13.964 4.590 14.423 1.00 33.31 240 GLN A C 1
ATOM 1930 O O . GLN A 1 240 ? 13.201 5.528 14.587 1.00 33.31 240 GLN A O 1
ATOM 1935 N N . ALA A 1 241 ? 13.913 3.843 13.312 1.00 34.84 241 ALA A N 1
ATOM 1936 C CA . ALA A 1 241 ? 12.927 4.110 12.248 1.00 34.84 241 ALA A CA 1
ATOM 1937 C C . ALA A 1 241 ? 11.527 3.540 12.573 1.00 34.84 241 ALA A C 1
ATOM 1939 O O . ALA A 1 241 ? 10.526 3.905 11.954 1.00 34.84 241 ALA A O 1
ATOM 1940 N N . TRP A 1 242 ? 11.454 2.627 13.551 1.00 39.41 242 TRP A N 1
ATOM 1941 C CA . TRP A 1 242 ? 10.220 1.959 13.981 1.00 39.41 242 TRP A CA 1
ATOM 1942 C C . TRP A 1 242 ? 9.734 2.373 15.369 1.00 39.41 242 TRP A C 1
ATOM 1944 O O . TRP A 1 242 ? 8.620 2.019 15.747 1.00 39.41 242 TRP A O 1
ATOM 1954 N N . ALA A 1 243 ? 10.532 3.146 16.104 1.00 33.06 243 ALA A N 1
ATOM 1955 C CA . ALA A 1 243 ? 10.181 3.697 17.402 1.00 33.06 243 ALA A CA 1
ATOM 1956 C C . ALA A 1 243 ? 10.009 5.214 17.300 1.00 33.06 243 ALA A C 1
ATOM 1958 O O . ALA A 1 243 ? 10.891 5.973 17.687 1.00 33.06 243 ALA A O 1
ATOM 1959 N N . GLU A 1 244 ? 8.849 5.653 16.826 1.00 37.72 244 GLU A N 1
ATOM 1960 C CA . GLU A 1 244 ? 8.361 6.997 17.124 1.00 37.72 244 GLU A CA 1
ATOM 1961 C C . GLU A 1 244 ? 6.951 6.866 17.704 1.00 37.72 244 GLU A C 1
ATOM 1963 O O . GLU A 1 244 ? 6.088 6.247 17.089 1.00 37.72 244 GLU A O 1
ATOM 1968 N N . ALA A 1 245 ? 6.816 7.389 18.932 1.00 40.81 245 ALA A N 1
ATOM 1969 C CA . ALA A 1 245 ? 5.683 7.359 19.864 1.00 40.81 245 ALA A CA 1
ATOM 1970 C C . ALA A 1 245 ? 5.111 5.964 20.226 1.00 40.81 245 ALA A C 1
ATOM 1972 O O . ALA A 1 245 ? 4.837 5.121 19.379 1.00 40.81 245 ALA A O 1
ATOM 1973 N N . ASP A 1 246 ? 4.894 5.702 21.524 1.00 49.72 246 ASP A N 1
ATOM 1974 C CA . ASP A 1 246 ? 4.133 4.528 21.986 1.00 49.72 246 ASP A CA 1
ATOM 1975 C C . ASP A 1 24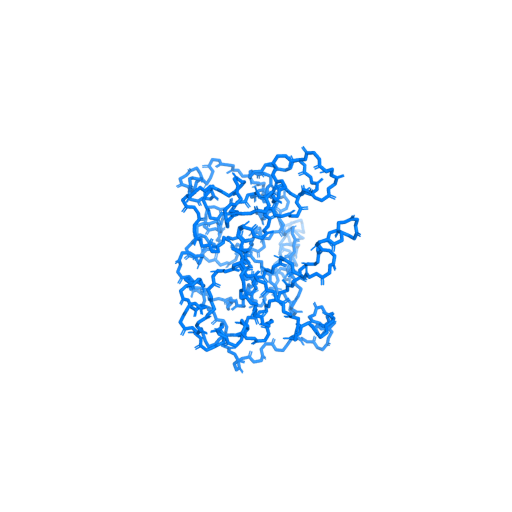6 ? 2.641 4.729 21.666 1.00 49.72 246 ASP A C 1
ATOM 1977 O O . ASP A 1 246 ? 1.820 5.018 22.533 1.00 49.72 246 ASP A O 1
ATOM 1981 N N . GLU A 1 247 ? 2.297 4.617 20.384 1.00 61.09 247 GLU A N 1
ATOM 1982 C CA . GLU A 1 247 ? 0.934 4.748 19.865 1.00 61.09 247 GLU A CA 1
ATOM 1983 C C . GLU A 1 247 ? 0.113 3.470 20.070 1.00 61.09 247 GLU A C 1
ATOM 1985 O O . GLU A 1 247 ? -1.022 3.375 19.620 1.00 61.09 247 GLU A O 1
ATOM 1990 N N . ARG A 1 248 ? 0.638 2.455 20.767 1.00 62.94 248 ARG A N 1
ATOM 1991 C CA . ARG A 1 248 ? -0.028 1.145 20.872 1.00 62.94 248 ARG A CA 1
ATOM 1992 C C . ARG A 1 248 ? -1.385 1.211 21.572 1.00 62.94 248 ARG A C 1
ATOM 1994 O O . ARG A 1 248 ? -2.250 0.383 21.290 1.00 62.94 248 ARG A O 1
ATOM 2001 N N . ASN A 1 249 ? -1.566 2.190 22.458 1.00 70.38 249 ASN A N 1
ATOM 2002 C CA . ASN A 1 249 ? -2.836 2.471 23.134 1.00 70.38 249 ASN A CA 1
ATOM 2003 C C . ASN A 1 249 ? -3.649 3.582 22.453 1.00 70.38 249 ASN A C 1
ATOM 2005 O O . ASN A 1 249 ? -4.733 3.912 22.928 1.00 70.38 249 ASN A O 1
ATOM 2009 N N . THR A 1 250 ? -3.144 4.160 21.362 1.00 70.25 250 THR A N 1
ATOM 2010 C CA . THR A 1 250 ? -3.883 5.126 20.557 1.00 70.25 250 THR A CA 1
ATOM 2011 C C . THR A 1 250 ? -5.115 4.440 19.987 1.00 70.25 250 THR A C 1
ATOM 2013 O O . THR A 1 250 ? -5.005 3.411 19.315 1.00 70.25 250 THR A O 1
ATOM 2016 N N . MET A 1 251 ? -6.282 5.001 20.290 1.00 67.88 251 MET A N 1
ATOM 2017 C CA . MET A 1 251 ? -7.558 4.559 19.748 1.00 67.88 251 MET A CA 1
ATOM 2018 C C . MET A 1 251 ? -7.871 5.297 18.453 1.00 67.88 251 MET A C 1
ATOM 2020 O O . MET A 1 251 ? -7.612 6.493 18.344 1.00 67.88 251 MET A O 1
ATOM 2024 N N . PHE A 1 252 ? -8.440 4.579 17.493 1.00 67.56 252 PHE A N 1
ATOM 2025 C CA . PHE A 1 252 ? -8.899 5.127 16.226 1.00 67.56 252 PHE A CA 1
ATOM 2026 C C . PHE A 1 252 ? -10.124 4.365 15.726 1.00 67.56 252 PHE A C 1
ATOM 2028 O O . PHE A 1 252 ? -10.331 3.203 16.081 1.00 67.56 252 PHE A O 1
ATOM 2035 N N . SER A 1 253 ? -10.907 5.006 14.867 1.00 61.19 253 SER A N 1
ATOM 2036 C CA . SER A 1 253 ? -12.000 4.360 14.141 1.00 61.19 253 SER A CA 1
ATOM 2037 C C . SER A 1 253 ? -11.569 4.044 12.714 1.00 61.19 253 SER A C 1
ATOM 2039 O O . SER A 1 253 ? -10.843 4.809 12.075 1.00 61.19 253 SER A O 1
ATOM 2041 N N . ILE A 1 254 ? -12.020 2.896 12.222 1.00 67.12 254 ILE A N 1
ATOM 2042 C CA . ILE A 1 254 ? -11.992 2.555 10.801 1.00 67.12 254 ILE A CA 1
ATOM 2043 C C . ILE A 1 254 ? -13.365 2.995 10.299 1.00 67.12 254 ILE A C 1
ATOM 2045 O O . ILE A 1 254 ? -14.333 2.363 10.679 1.00 67.12 254 ILE A O 1
ATOM 2049 N N . TYR A 1 255 ? -13.474 4.094 9.558 1.00 61.44 255 TYR A N 1
ATOM 2050 C CA . TYR A 1 255 ? -14.775 4.654 9.148 1.00 61.44 255 TYR A CA 1
ATOM 2051 C C . TYR A 1 255 ? -15.378 3.923 7.948 1.00 61.44 255 TYR A C 1
ATOM 2053 O O . TYR A 1 255 ? -14.711 3.928 6.895 1.00 61.44 255 TYR A O 1
#

InterPro domains:
  IPR001568 Ribonuclease T2-like [PF00445] (20-205)
  IPR001568 Ribonuclease T2-like [PTHR11240] (14-211)
  IPR018188 Ribonuclease T2, His active site 1 [PS00530] (65-72)
  IPR033130 Ribonuclease T2, His active site 2 [PS00531] (119-130)
  IPR033697 Ribonuclease T2, eukaryotic [cd01061] (20-198)
  IPR036430 Ribonuclease T2-like superfamily [G3DSA:3.90.730.10] (12-250)
  IPR036430 Ribonuclease T2-like superfamily [SSF55895] (13-203)

Foldseek 3Di:
DVVVVVVVVVVVVLVVQLDFWWKKWKWWLVLLLLAAPPLPDPPDPQHPPPDDLDGPLQPPPQDDIAGQAIARHALQHSDDWQSDPPAFDDCVLAVVCVVLCVRHVPDDDDVDPDHSSNSLRRRCRTGLVSLLVDPQSVHSNSVSVLSSVCSVPVPLQVLCVVLVQHFDPPDKDFQQSSQVSSCVRQLAGKGKDFDFHDPSDPVGNVAGAIIMIIFIWGPDDSTGTDHHPPPPPRDPVSVVVVDDDPSRRGMYGSD

Secondary structure (DSSP, 8-state):
-HHHHHHHHHHHHHHHHT---EEEEEEE-HHHHTTTT-TT-TT-TTS--SS-S--TTS-TT--S-EEEEEEEEBTTB--S-S--TT----GGGGGGGHHHHHHHS-----SS---HHHHHHHHHHHTGGGSTTSGGGSSHHHHHHHHHHHHHHH-HHHHHHTTT----SS--EEHHHHHHHHHHHHSS-EEEEEEEPPTT-HHHHSSEEEEEEEEEEESSTT--BPPTT------GGGHHHH-S--GGG-EE---

Radius of gyration: 19.47 Å; chains: 1; bounding box: 64×42×46 Å

Organism: Nematostella vectensis (NCBI:txid45351)

Sequence (255 aa):
MAQKEDAFNMHIRSLESHKWDYFVFSQWWPQSQCYYRNGQTMDDKWRFTSGNARNDCVPADVTTWTLHGLWPTVGGKAEPVNCNSSWPFVESEIQDLEDRMMQRWLAFPDSSKSSARDLWSHEWKKHGTCATDLAETSNEHSYFSMALALNSNCGLLRALASENIIPSDDQMYTVKQVERAISNKYGAKGRVICLRGPARDKQLSDEPKLCHVMLLLKRRVNLRLASATEDEAPRDSAKQAWAEADERNTMFSIY